Protein AF-K2JWM7-F1 (afdb_monomer)

Structure (mmCIF, N/CA/C/O backbone):
data_AF-K2JWM7-F1
#
_entry.id   AF-K2JWM7-F1
#
loop_
_atom_site.group_PDB
_atom_site.id
_atom_site.type_symbol
_atom_site.label_atom_id
_atom_site.label_alt_id
_atom_site.label_comp_id
_atom_site.label_asym_id
_atom_site.label_entity_id
_atom_site.label_seq_id
_atom_site.pdbx_PDB_ins_code
_atom_site.Cartn_x
_atom_site.Cartn_y
_atom_site.Cartn_z
_atom_site.occupancy
_atom_site.B_iso_or_equiv
_atom_site.auth_seq_id
_atom_site.auth_comp_id
_atom_site.auth_asym_id
_atom_site.auth_atom_id
_atom_site.pdbx_PDB_model_num
ATOM 1 N N . MET A 1 1 ? -22.506 70.838 -16.364 1.00 37.41 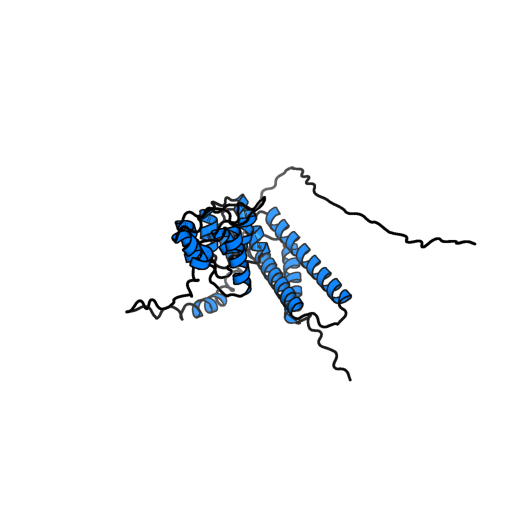1 MET A N 1
ATOM 2 C CA . MET A 1 1 ? -22.674 70.179 -17.684 1.00 37.41 1 MET A CA 1
ATOM 3 C C . MET A 1 1 ? -21.532 69.176 -17.828 1.00 37.41 1 MET A C 1
ATOM 5 O O . MET A 1 1 ? -20.395 69.607 -17.793 1.00 37.41 1 MET A O 1
ATOM 9 N N . LYS A 1 2 ? -21.798 67.900 -17.501 1.00 33.97 2 LYS A N 1
ATOM 10 C CA . LYS A 1 2 ? -22.000 66.730 -18.404 1.00 33.97 2 LYS A CA 1
ATOM 11 C C . LYS A 1 2 ? -20.654 66.197 -18.947 1.00 33.97 2 LYS A C 1
ATOM 13 O O . LYS A 1 2 ? -20.054 66.874 -19.761 1.00 33.97 2 LYS A O 1
ATOM 18 N N . SER A 1 3 ? -20.045 65.138 -18.394 1.00 31.39 3 SER A N 1
ATOM 19 C CA . SER A 1 3 ? -20.418 63.698 -18.362 1.00 31.39 3 SER A CA 1
ATOM 20 C C . SER A 1 3 ? -20.446 63.021 -19.741 1.00 31.39 3 SER A C 1
ATOM 22 O O . SER A 1 3 ? -21.321 63.342 -20.542 1.00 31.39 3 SER A O 1
ATOM 24 N N . SER A 1 4 ? -19.514 62.078 -19.964 1.00 35.47 4 SER A N 1
ATOM 25 C CA . SER A 1 4 ? -19.510 60.894 -20.869 1.00 35.47 4 SER A CA 1
ATOM 26 C C . SER A 1 4 ? -18.125 60.232 -20.679 1.00 35.47 4 SER A C 1
ATOM 28 O O . SER A 1 4 ? -17.137 60.920 -20.885 1.00 35.47 4 SER A O 1
ATOM 30 N N . ASN A 1 5 ? -17.866 59.044 -20.121 1.00 32.75 5 ASN A N 1
ATOM 31 C CA . ASN A 1 5 ? -18.490 57.719 -20.012 1.00 32.75 5 ASN A CA 1
ATOM 32 C C . ASN A 1 5 ? -18.331 56.817 -21.260 1.00 32.75 5 ASN A C 1
ATOM 34 O O . ASN A 1 5 ? -18.797 57.199 -22.330 1.00 32.75 5 ASN A O 1
ATOM 38 N N . LYS A 1 6 ? -17.812 55.588 -21.018 1.00 32.62 6 LYS A N 1
ATOM 39 C CA . LYS A 1 6 ? -17.758 54.355 -21.862 1.00 32.62 6 LYS A CA 1
ATOM 40 C C . LYS A 1 6 ? -16.543 54.219 -22.813 1.00 32.62 6 LYS A C 1
ATOM 42 O O . LYS A 1 6 ? -16.171 55.193 -23.438 1.00 32.62 6 LYS A O 1
ATOM 47 N N . PHE A 1 7 ? -15.879 53.069 -23.012 1.00 30.09 7 PHE A N 1
ATOM 48 C CA . PHE A 1 7 ? -16.113 51.657 -22.654 1.00 30.09 7 PHE A CA 1
ATOM 49 C C . PHE A 1 7 ? -14.773 50.888 -22.804 1.00 30.09 7 PHE A C 1
ATOM 51 O O . PHE A 1 7 ? -14.046 51.127 -23.765 1.00 30.09 7 PHE A O 1
ATOM 58 N N . LEU A 1 8 ? -14.462 49.969 -21.883 1.00 29.52 8 LEU A N 1
ATOM 59 C CA . LEU A 1 8 ? -13.343 49.019 -21.972 1.00 29.52 8 LEU A CA 1
ATOM 60 C C . LEU A 1 8 ? -13.862 47.733 -22.638 1.00 29.52 8 LEU A C 1
ATOM 62 O O . LEU A 1 8 ? -14.897 47.217 -22.215 1.00 29.52 8 LEU A O 1
ATOM 66 N N . LEU A 1 9 ? -13.175 47.221 -23.661 1.00 29.66 9 LEU A N 1
ATOM 67 C CA . LEU A 1 9 ? -13.518 45.962 -24.328 1.00 29.66 9 LEU A CA 1
ATOM 68 C C . LEU A 1 9 ? -12.568 44.865 -23.826 1.00 29.66 9 LEU A C 1
ATOM 70 O O . LEU A 1 9 ? -11.377 44.888 -24.120 1.00 29.66 9 LEU A O 1
ATOM 74 N N . ILE A 1 10 ? -13.105 43.934 -23.037 1.00 32.28 10 ILE A N 1
ATOM 75 C CA . ILE A 1 10 ? -12.455 42.680 -22.641 1.00 32.28 10 ILE A CA 1
ATOM 76 C C . ILE A 1 10 ? -13.088 41.581 -23.492 1.00 32.28 10 ILE A C 1
ATOM 78 O O . ILE A 1 10 ? -14.285 41.320 -23.379 1.00 32.28 10 ILE A O 1
ATOM 82 N N . THR A 1 11 ? -12.299 40.940 -24.349 1.00 36.56 11 THR A N 1
ATOM 83 C CA . THR A 1 11 ? -12.679 39.701 -25.036 1.00 36.56 11 THR A CA 1
ATOM 84 C C . THR A 1 11 ? -12.190 38.513 -24.218 1.00 36.56 11 THR A C 1
ATOM 86 O O . THR A 1 11 ? -10.986 38.305 -24.084 1.00 36.56 11 THR A O 1
ATOM 89 N N . GLY A 1 12 ? -13.134 37.754 -23.662 1.00 29.09 12 GLY A N 1
ATOM 90 C CA . GLY A 1 12 ? -12.888 36.444 -23.071 1.00 29.09 12 GLY A CA 1
ATOM 91 C C . GLY A 1 12 ? -12.847 35.346 -24.134 1.00 29.09 12 GLY A C 1
ATOM 92 O O . GLY A 1 12 ? -13.544 35.428 -25.145 1.00 29.09 12 GLY A O 1
ATOM 93 N N . LEU A 1 13 ? -12.064 34.300 -23.869 1.00 28.91 13 LEU A N 1
ATOM 94 C CA . LEU A 1 13 ? -12.166 33.020 -24.560 1.00 28.91 13 LEU A CA 1
ATOM 95 C C . LEU A 1 13 ? -12.363 31.921 -23.508 1.00 28.91 13 LEU A C 1
ATOM 97 O O . LEU A 1 13 ? -11.506 31.687 -22.661 1.00 28.91 13 LEU A O 1
ATOM 101 N N . LEU A 1 14 ? -13.542 31.305 -23.560 1.00 30.95 14 LEU A N 1
ATOM 102 C CA . LEU A 1 14 ? -13.982 30.135 -22.807 1.00 30.95 14 LEU A CA 1
ATOM 103 C C . LEU A 1 14 ? -13.787 28.902 -23.694 1.00 30.95 14 LEU A C 1
ATOM 105 O O . LEU A 1 14 ? -14.406 28.823 -24.751 1.00 30.95 14 LEU A O 1
ATOM 109 N N . ILE A 1 15 ? -12.992 27.934 -23.245 1.00 33.78 15 ILE A N 1
ATOM 110 C CA . ILE A 1 15 ? -13.032 26.526 -23.674 1.00 33.78 15 ILE A CA 1
ATOM 111 C C . ILE A 1 15 ? -12.694 25.750 -22.391 1.00 33.78 15 ILE A C 1
ATOM 113 O O . ILE A 1 15 ? -11.661 26.007 -21.790 1.00 33.78 15 ILE A O 1
ATOM 117 N N . GLY A 1 16 ? -13.535 24.907 -21.797 1.00 27.12 16 GLY A N 1
ATOM 118 C CA . GLY A 1 16 ? -14.535 24.015 -22.371 1.00 27.12 16 GLY A CA 1
ATOM 119 C C . GLY A 1 16 ? -14.112 22.603 -21.964 1.00 27.12 16 GLY A C 1
ATOM 120 O O . GLY A 1 16 ? -13.203 22.044 -22.565 1.00 27.12 16 GLY A O 1
ATOM 121 N N . GLY A 1 17 ? -14.696 22.090 -20.876 1.00 26.69 17 GLY A N 1
ATOM 122 C CA . GLY A 1 17 ? -14.334 20.805 -20.282 1.00 26.69 17 GLY A CA 1
ATOM 123 C C . GLY A 1 17 ? -14.702 19.608 -21.156 1.00 26.69 17 GLY A C 1
ATOM 124 O O . GLY A 1 17 ? -15.645 19.666 -21.942 1.00 26.69 17 GLY A O 1
ATOM 125 N N . PHE A 1 18 ? -13.985 18.504 -20.962 1.00 28.62 18 PHE A N 1
ATOM 126 C CA . PHE A 1 18 ? -14.351 17.205 -21.511 1.00 28.62 18 PHE A CA 1
ATOM 127 C C . PHE A 1 18 ? -14.267 16.129 -20.430 1.00 28.62 18 PHE A C 1
ATOM 129 O O . PHE A 1 18 ? -13.198 15.749 -19.963 1.00 28.62 18 PHE A O 1
ATOM 136 N N . SER A 1 19 ? -15.449 15.665 -20.033 1.00 28.50 19 SER A N 1
ATOM 137 C CA . SER A 1 19 ? -15.686 14.386 -19.377 1.00 28.50 19 SER A CA 1
ATOM 138 C C . SER A 1 19 ? -15.625 13.277 -20.421 1.00 28.50 19 SER A C 1
ATOM 140 O O . SER A 1 19 ? -16.266 13.422 -21.456 1.00 28.50 19 SER A O 1
ATOM 142 N N . PHE A 1 20 ? -14.988 12.143 -20.127 1.00 27.95 20 PHE A N 1
ATOM 143 C CA . PHE A 1 20 ? -15.366 10.875 -20.753 1.00 27.95 20 PHE A CA 1
ATOM 144 C C . PHE A 1 20 ? -15.193 9.704 -19.786 1.00 27.95 20 PHE A C 1
ATOM 146 O O . PHE A 1 20 ? -14.094 9.254 -19.486 1.00 27.95 20 PHE A O 1
ATOM 153 N N . LEU A 1 21 ? -16.342 9.210 -19.332 1.00 27.06 21 LEU A N 1
ATOM 154 C CA . LEU A 1 21 ? -16.571 7.840 -18.904 1.00 27.06 21 LEU A CA 1
ATOM 155 C C . LEU A 1 21 ? -17.477 7.234 -19.987 1.00 27.06 21 LEU A C 1
ATOM 157 O O . LEU A 1 21 ? -18.536 7.815 -20.238 1.00 27.06 21 LEU A O 1
ATOM 161 N N . LYS A 1 22 ? -17.090 6.121 -20.627 1.00 25.73 22 LYS A N 1
ATOM 162 C CA . LYS A 1 22 ? -18.007 5.056 -21.087 1.00 25.73 22 LYS A CA 1
ATOM 163 C C . LYS A 1 22 ? -17.268 3.874 -21.729 1.00 25.73 22 LYS A C 1
ATOM 165 O O . LYS A 1 22 ? -16.591 4.001 -22.740 1.00 25.73 22 LYS A O 1
ATOM 170 N N . ILE A 1 23 ? -17.506 2.735 -21.092 1.00 30.20 23 ILE A N 1
ATOM 171 C CA . ILE A 1 23 ? -17.288 1.333 -21.459 1.00 30.20 23 ILE A CA 1
ATOM 172 C C . ILE A 1 23 ? -17.962 0.979 -22.796 1.00 30.20 23 ILE A C 1
ATOM 174 O O . ILE A 1 23 ? -19.092 1.414 -23.009 1.00 30.20 23 ILE A O 1
ATOM 178 N N . PHE A 1 24 ? -17.343 0.113 -23.614 1.00 25.70 24 PHE A N 1
ATOM 179 C CA . PHE A 1 24 ? -18.039 -0.851 -24.488 1.00 25.70 24 PHE A CA 1
ATOM 180 C C . PHE A 1 24 ? -17.120 -2.031 -24.879 1.00 25.70 24 PHE A C 1
ATOM 182 O O . PHE A 1 24 ? -16.061 -1.829 -25.463 1.00 25.70 24 PHE A O 1
ATOM 189 N N . PHE A 1 25 ? -17.563 -3.258 -24.573 1.00 28.44 25 PHE A N 1
ATOM 190 C CA . PHE A 1 25 ? -17.069 -4.538 -25.114 1.00 28.44 25 PHE A CA 1
ATOM 191 C C . PHE A 1 25 ? -17.729 -4.846 -26.473 1.00 28.44 25 PHE A C 1
ATOM 193 O O . PHE A 1 25 ? -18.846 -4.379 -26.723 1.00 28.44 25 PHE A O 1
ATOM 200 N N . PRO A 1 26 ? -17.119 -5.715 -27.304 1.00 27.02 26 PRO A N 1
ATOM 201 C CA . PRO A 1 26 ? -17.812 -6.977 -27.606 1.00 27.02 26 PRO A CA 1
ATOM 202 C C . PRO A 1 26 ? -16.918 -8.238 -27.691 1.00 27.02 26 PRO A C 1
ATOM 204 O O . PRO A 1 26 ? -15.741 -8.186 -28.028 1.00 27.02 26 PRO A O 1
ATOM 207 N N . LEU A 1 27 ? -17.560 -9.381 -27.406 1.00 24.53 27 LEU A N 1
ATOM 208 C CA . LEU A 1 27 ? -17.114 -10.786 -27.468 1.00 24.53 27 LEU A CA 1
ATOM 209 C C . LEU A 1 27 ? -17.079 -11.383 -28.897 1.00 24.53 27 LEU A C 1
ATOM 211 O O . LEU A 1 27 ? -18.038 -11.161 -29.637 1.00 24.53 27 LEU A O 1
ATOM 215 N N . ARG A 1 28 ? -16.092 -12.258 -29.203 1.00 23.53 28 ARG A N 1
ATOM 216 C CA . ARG A 1 28 ? -16.192 -13.653 -29.761 1.00 23.53 28 ARG A CA 1
ATOM 217 C C . ARG A 1 28 ? -14.851 -14.131 -30.382 1.00 23.53 28 ARG A C 1
ATOM 219 O O . ARG A 1 28 ? -14.292 -13.394 -31.179 1.00 23.53 28 ARG A O 1
ATOM 226 N N . VAL A 1 29 ? -14.220 -15.214 -29.887 1.00 24.17 29 VAL A N 1
ATOM 227 C CA . VAL A 1 29 ? -14.294 -16.668 -30.261 1.00 24.17 29 VAL A CA 1
ATOM 228 C C . VAL A 1 29 ? -13.610 -17.014 -31.604 1.00 24.17 29 VAL A C 1
ATOM 230 O O . VAL A 1 29 ? -14.168 -16.675 -32.640 1.00 24.17 29 VAL A O 1
ATOM 233 N N . ASP A 1 30 ? -12.430 -17.668 -31.605 1.00 24.64 30 ASP A N 1
ATOM 234 C CA . ASP A 1 30 ? -12.270 -19.132 -31.827 1.00 24.64 30 ASP A CA 1
ATOM 235 C C . ASP A 1 30 ? -10.798 -19.635 -31.843 1.00 24.64 30 ASP A C 1
ATOM 237 O O . ASP A 1 30 ? -9.877 -18.933 -32.253 1.00 24.64 30 ASP A O 1
ATOM 241 N N . ASP A 1 31 ? -10.658 -20.880 -31.373 1.00 25.58 31 ASP A N 1
ATOM 242 C CA . ASP A 1 31 ? -9.621 -21.929 -31.441 1.00 25.58 31 ASP A CA 1
ATOM 243 C C . ASP A 1 31 ? -8.250 -21.726 -32.131 1.00 25.58 31 ASP A C 1
ATOM 245 O O . ASP A 1 31 ? -8.158 -21.523 -33.338 1.00 25.58 31 ASP A O 1
ATOM 249 N N . SER A 1 32 ? -7.175 -22.103 -31.413 1.00 25.77 32 SER A N 1
ATOM 250 C CA . SER A 1 32 ? -6.286 -23.188 -31.882 1.00 25.77 32 SER A CA 1
ATOM 251 C C . SER A 1 32 ? -5.328 -23.708 -30.799 1.00 25.77 32 SER A C 1
ATOM 253 O O . SER A 1 32 ? -4.493 -22.988 -30.255 1.00 25.77 32 SER A O 1
ATOM 255 N N . VAL A 1 33 ? -5.442 -25.012 -30.556 1.00 24.81 33 VAL A N 1
ATOM 256 C CA . VAL A 1 33 ? -4.489 -25.911 -29.893 1.00 24.81 33 VAL A CA 1
ATOM 257 C C . VAL A 1 33 ? -3.197 -26.005 -30.728 1.00 24.81 33 VAL A C 1
ATOM 259 O O . VAL A 1 33 ? -3.286 -26.007 -31.951 1.00 24.81 33 VAL A O 1
ATOM 262 N N . TRP A 1 34 ? -2.019 -26.109 -30.092 1.00 25.88 34 TRP A N 1
ATOM 263 C CA . TRP A 1 34 ? -0.984 -27.154 -30.290 1.00 25.88 34 TRP A CA 1
ATOM 264 C C . TRP A 1 34 ? 0.425 -26.728 -29.824 1.00 25.88 34 TRP A C 1
ATOM 266 O O . TRP A 1 34 ? 0.905 -25.636 -30.095 1.00 25.88 34 TRP A O 1
ATOM 276 N N . ALA A 1 35 ? 1.104 -27.731 -29.251 1.00 25.55 35 ALA A N 1
ATOM 277 C CA . ALA A 1 35 ? 2.551 -27.962 -29.215 1.00 25.55 35 ALA A CA 1
ATOM 278 C C . ALA A 1 35 ? 3.394 -27.344 -28.082 1.00 25.55 35 ALA A C 1
ATOM 280 O O . ALA A 1 35 ? 4.159 -26.398 -28.245 1.00 25.55 35 ALA A O 1
ATOM 281 N N . VAL A 1 36 ? 3.398 -28.087 -26.972 1.00 30.12 36 VAL A N 1
ATOM 282 C CA . VAL A 1 36 ? 4.572 -28.310 -26.117 1.00 30.12 36 VAL A CA 1
ATOM 283 C C . VAL A 1 36 ? 5.774 -28.733 -26.973 1.00 30.12 36 VAL A C 1
ATOM 285 O O . VAL A 1 36 ? 5.717 -29.754 -27.662 1.00 30.12 36 VAL A O 1
ATOM 288 N N . LYS A 1 37 ? 6.890 -28.003 -26.866 1.00 27.34 37 LYS A N 1
ATOM 289 C CA . LYS A 1 37 ? 8.243 -28.531 -27.097 1.00 27.34 37 LYS A CA 1
ATOM 290 C C . LYS A 1 37 ? 9.265 -27.783 -26.236 1.00 27.34 37 LYS A C 1
ATOM 292 O O . LYS A 1 37 ? 9.595 -26.632 -26.484 1.00 27.34 37 LYS A O 1
ATOM 297 N N . THR A 1 38 ? 9.738 -28.504 -25.224 1.00 30.14 38 THR A N 1
ATOM 298 C CA . THR A 1 38 ? 11.058 -28.438 -24.576 1.00 30.14 38 THR A CA 1
ATOM 299 C C . THR A 1 38 ? 12.095 -27.508 -25.214 1.00 30.14 38 THR A C 1
ATOM 301 O O . THR A 1 38 ? 12.554 -27.778 -26.324 1.00 30.14 38 THR A O 1
ATOM 304 N N . VAL A 1 39 ? 12.600 -26.552 -24.426 1.00 27.77 39 VAL A N 1
ATOM 305 C CA . VAL A 1 39 ? 14.010 -26.140 -24.478 1.00 27.77 39 VAL A CA 1
ATOM 306 C C . VAL A 1 39 ? 14.555 -26.140 -23.057 1.00 27.77 39 VAL A C 1
ATOM 308 O O . VAL A 1 39 ? 14.373 -25.212 -22.276 1.00 27.77 39 VAL A O 1
ATOM 311 N N . ASP A 1 40 ? 15.204 -27.253 -22.755 1.00 33.44 40 ASP A N 1
ATOM 312 C CA . ASP A 1 40 ? 16.053 -27.458 -21.597 1.00 33.44 40 ASP A CA 1
ATOM 313 C C . ASP A 1 40 ? 17.480 -26.972 -21.923 1.00 33.44 40 ASP A C 1
ATOM 315 O O . ASP A 1 40 ? 17.895 -26.999 -23.085 1.00 33.44 40 ASP A O 1
ATOM 319 N N . LYS A 1 41 ? 18.245 -26.613 -20.883 1.00 31.75 41 LYS A N 1
ATOM 320 C CA . LYS A 1 41 ? 19.678 -26.222 -20.886 1.00 31.75 41 LYS A CA 1
ATOM 321 C C . LYS A 1 41 ? 20.043 -24.781 -21.283 1.00 31.75 41 LYS A C 1
ATOM 323 O O . LYS A 1 41 ? 20.795 -24.555 -22.229 1.00 31.75 41 LYS A O 1
ATOM 328 N N . LYS A 1 42 ? 19.665 -23.806 -20.446 1.00 30.00 42 LYS A N 1
ATOM 329 C CA . LYS A 1 42 ? 20.517 -22.613 -20.201 1.00 30.00 42 LYS A CA 1
ATOM 330 C C . LYS A 1 42 ? 20.363 -21.936 -18.826 1.00 30.00 42 LYS A C 1
ATOM 332 O O . LYS A 1 42 ? 20.925 -20.870 -18.617 1.00 30.00 42 LYS A O 1
ATOM 337 N N . VAL A 1 43 ? 19.680 -22.571 -17.867 1.00 35.19 43 VAL A N 1
ATOM 338 C CA . VAL A 1 43 ? 19.412 -21.999 -16.525 1.00 35.19 43 VAL A CA 1
ATOM 339 C C . VAL A 1 43 ? 20.398 -22.489 -15.444 1.00 35.19 43 VAL A C 1
ATOM 341 O O . VAL A 1 43 ? 20.414 -21.988 -14.327 1.00 35.19 43 VAL A O 1
ATOM 344 N N . GLN A 1 44 ? 21.313 -23.408 -15.762 1.00 33.16 44 GLN A N 1
ATOM 345 C CA . GLN A 1 44 ? 22.208 -24.010 -14.758 1.00 33.16 44 GLN A CA 1
ATOM 346 C C . GLN A 1 44 ? 23.552 -23.294 -14.517 1.00 33.16 44 GLN A C 1
ATOM 348 O O . GLN A 1 44 ? 24.398 -23.844 -13.823 1.00 33.16 44 GLN A O 1
ATOM 353 N N . GLN A 1 45 ? 23.767 -22.073 -15.023 1.00 32.78 45 GLN A N 1
ATOM 354 C CA . GLN A 1 45 ? 25.020 -21.328 -14.774 1.00 32.78 45 GLN A CA 1
ATOM 355 C C . GLN A 1 45 ? 24.861 -19.955 -14.100 1.00 32.78 45 GLN A C 1
ATOM 357 O O . GLN A 1 45 ? 25.865 -19.308 -13.830 1.00 32.78 45 GLN A O 1
ATOM 362 N N . LEU A 1 46 ? 23.641 -19.540 -13.739 1.00 36.25 46 LEU A N 1
ATOM 363 C CA . LEU A 1 46 ? 23.400 -18.296 -12.982 1.00 36.25 46 LEU A CA 1
ATOM 364 C C . LEU A 1 46 ? 23.112 -18.532 -11.482 1.00 36.25 46 LEU A C 1
ATOM 366 O O . LEU A 1 46 ? 22.890 -17.591 -10.739 1.00 36.25 46 LEU A O 1
ATOM 370 N N . SER A 1 47 ? 23.148 -19.781 -11.002 1.00 47.75 47 SER A N 1
ATOM 371 C CA . SER A 1 47 ? 22.656 -20.149 -9.659 1.00 47.75 47 SER A CA 1
ATOM 372 C C . SER A 1 47 ? 23.704 -20.146 -8.528 1.00 47.75 47 SER A C 1
ATOM 374 O O . SER A 1 47 ? 23.323 -20.379 -7.378 1.00 47.75 47 SER A O 1
ATOM 376 N N . GLU A 1 48 ? 24.998 -19.944 -8.785 1.00 41.34 48 GLU A N 1
ATOM 377 C CA . GLU A 1 48 ? 26.024 -20.096 -7.730 1.00 41.34 48 GLU A CA 1
ATOM 378 C C . GLU A 1 48 ? 26.613 -18.780 -7.216 1.00 41.34 48 GLU A C 1
ATOM 380 O O . GLU A 1 48 ? 27.077 -18.729 -6.074 1.00 41.34 48 GLU A O 1
ATOM 385 N N . THR A 1 49 ? 26.535 -17.703 -7.997 1.00 39.97 49 THR A N 1
ATOM 386 C CA . THR A 1 49 ? 27.049 -16.392 -7.580 1.00 39.97 49 THR A CA 1
ATOM 387 C C . THR A 1 49 ? 26.065 -15.675 -6.645 1.00 39.97 49 THR A C 1
ATOM 389 O O . THR A 1 49 ? 26.491 -15.098 -5.647 1.00 39.97 49 THR A O 1
ATOM 392 N N . ASP A 1 50 ? 24.755 -15.850 -6.848 1.00 40.56 50 ASP A N 1
ATOM 393 C CA . ASP A 1 50 ? 23.719 -15.178 -6.043 1.00 40.56 50 ASP A CA 1
ATOM 394 C C . ASP A 1 50 ? 23.421 -15.880 -4.704 1.00 40.56 50 ASP A C 1
ATOM 396 O O . ASP A 1 50 ? 22.975 -15.256 -3.743 1.00 40.56 50 ASP A O 1
ATOM 400 N N . LYS A 1 51 ? 23.766 -17.169 -4.565 1.00 42.50 51 LYS A N 1
ATOM 401 C CA . LYS A 1 51 ? 23.614 -17.905 -3.292 1.00 42.50 51 LYS A CA 1
ATOM 402 C C . LYS A 1 51 ? 24.672 -17.545 -2.244 1.00 42.50 51 LYS A C 1
ATOM 404 O O . LYS A 1 51 ? 24.446 -17.770 -1.056 1.00 42.50 51 LYS A O 1
ATOM 409 N N . LYS A 1 52 ? 25.810 -16.967 -2.648 1.00 39.31 52 LYS A N 1
ATOM 410 C CA . LYS A 1 52 ? 26.881 -16.576 -1.715 1.00 39.31 52 LYS A CA 1
ATOM 411 C C . LYS A 1 52 ? 26.666 -15.208 -1.066 1.00 39.31 52 LYS A C 1
ATOM 413 O O . LYS A 1 52 ? 27.186 -15.003 0.028 1.00 39.31 52 LYS A O 1
ATOM 418 N N . LEU A 1 53 ? 25.866 -14.322 -1.666 1.00 35.47 53 LEU A N 1
ATOM 419 C CA . LEU A 1 53 ? 25.514 -13.038 -1.045 1.00 35.47 53 LEU A CA 1
ATOM 420 C C . LEU A 1 53 ? 24.415 -13.188 0.023 1.00 35.47 53 LEU A C 1
ATOM 422 O O . LEU A 1 53 ? 24.463 -12.518 1.049 1.00 35.47 53 LEU A O 1
ATOM 426 N N . VAL A 1 54 ? 23.484 -14.132 -0.162 1.00 38.25 54 VAL A N 1
ATOM 427 C CA . VAL A 1 54 ? 22.367 -14.361 0.775 1.00 38.25 54 VAL A CA 1
ATOM 428 C C . VAL A 1 54 ? 22.804 -15.118 2.042 1.00 38.25 54 VAL A C 1
ATOM 430 O O . VAL A 1 54 ? 22.269 -14.874 3.117 1.00 38.25 54 VAL A O 1
ATOM 433 N N . GLN A 1 55 ? 23.837 -15.970 1.981 1.00 35.94 55 GLN A N 1
ATOM 434 C CA . GLN A 1 55 ? 24.309 -16.727 3.156 1.00 35.94 55 GLN A CA 1
ATOM 435 C C . GLN A 1 55 ? 25.227 -15.952 4.118 1.00 35.94 55 GLN A C 1
ATOM 437 O O . GLN A 1 55 ? 25.398 -16.387 5.256 1.00 35.94 55 GLN A O 1
ATOM 442 N N . GLN A 1 56 ? 25.807 -14.813 3.722 1.00 34.03 56 GLN A N 1
ATOM 443 C CA . GLN A 1 56 ? 26.664 -14.026 4.625 1.00 34.03 56 GLN A CA 1
ATOM 444 C C . GLN A 1 56 ? 25.891 -13.040 5.514 1.00 34.03 56 GLN A C 1
ATOM 446 O O . GLN A 1 56 ? 26.410 -12.647 6.556 1.00 34.03 56 GLN A O 1
ATOM 451 N N . GLN A 1 57 ? 24.635 -12.714 5.188 1.00 33.97 57 GLN A N 1
ATOM 452 C CA . GLN A 1 57 ? 23.769 -11.912 6.064 1.00 33.97 57 GLN A CA 1
ATOM 453 C C . GLN A 1 57 ? 23.002 -12.752 7.103 1.00 33.97 57 GLN A C 1
ATOM 455 O O . GLN A 1 57 ? 22.560 -12.217 8.114 1.00 33.97 57 GLN A O 1
ATOM 460 N N . SER A 1 58 ? 22.917 -14.077 6.936 1.00 33.09 58 SER A N 1
ATOM 461 C CA . SER A 1 58 ? 22.197 -14.962 7.870 1.00 33.09 58 SER A CA 1
ATOM 462 C C . SER A 1 58 ? 23.032 -15.465 9.060 1.00 33.09 58 SER A C 1
ATOM 464 O O . SER A 1 58 ? 22.483 -16.102 9.953 1.00 33.09 58 SER A O 1
ATOM 466 N N . ILE A 1 59 ? 24.346 -15.206 9.104 1.00 31.67 59 ILE A N 1
ATOM 467 C CA . ILE A 1 59 ? 25.254 -15.787 10.121 1.00 31.67 59 ILE A CA 1
ATOM 468 C C . ILE A 1 59 ? 25.515 -14.837 11.311 1.00 31.67 59 ILE A C 1
ATOM 470 O O . ILE A 1 59 ? 26.017 -15.270 12.346 1.00 31.67 59 ILE A O 1
ATOM 474 N N . VAL A 1 60 ? 25.106 -13.565 11.240 1.00 32.06 60 VAL A N 1
ATOM 475 C CA . VAL A 1 60 ? 25.335 -12.595 12.335 1.00 32.06 60 VAL A CA 1
ATOM 476 C C . VAL A 1 60 ? 24.195 -12.566 13.372 1.00 32.06 60 VAL A C 1
ATOM 478 O O . VAL A 1 60 ? 24.382 -12.044 14.465 1.00 32.06 60 VAL A O 1
ATOM 481 N N . VAL A 1 61 ? 23.044 -13.200 13.112 1.00 33.12 61 VAL A N 1
ATOM 482 C CA . VAL A 1 61 ? 21.858 -13.094 13.997 1.00 33.12 61 VAL A CA 1
ATOM 483 C C . VAL A 1 61 ? 21.682 -14.283 14.958 1.00 33.12 61 VAL A C 1
ATOM 485 O O . VAL A 1 61 ? 20.873 -14.230 15.878 1.00 33.12 61 VAL A O 1
ATOM 488 N N . THR A 1 62 ? 22.477 -15.350 14.857 1.00 30.36 62 THR A N 1
ATOM 489 C CA . THR A 1 62 ? 22.288 -16.545 15.706 1.00 30.36 62 THR A CA 1
ATOM 490 C C . THR A 1 62 ? 23.361 -16.690 16.782 1.00 30.36 62 THR A C 1
ATOM 492 O O . THR A 1 62 ? 24.033 -17.718 16.851 1.00 30.36 62 THR A O 1
ATOM 495 N N . LYS A 1 63 ? 23.556 -15.679 17.644 1.00 32.38 63 LYS A N 1
ATOM 496 C CA . LYS A 1 63 ? 24.304 -15.907 18.896 1.00 32.38 63 LYS A CA 1
ATOM 497 C C . LYS A 1 63 ? 24.087 -14.895 20.026 1.00 32.38 63 LYS A C 1
ATOM 499 O O . LYS A 1 63 ? 25.061 -14.404 20.585 1.00 32.38 63 LYS A O 1
ATOM 504 N N . THR A 1 64 ? 22.849 -14.637 20.452 1.00 31.12 64 THR A N 1
ATOM 505 C CA . THR A 1 64 ? 22.609 -14.177 21.840 1.00 31.12 64 THR A CA 1
ATOM 506 C C . THR A 1 64 ? 21.195 -14.521 22.321 1.00 31.12 64 THR A C 1
ATOM 508 O O . THR A 1 64 ? 20.353 -13.649 22.461 1.00 31.12 64 THR A O 1
ATOM 511 N N . ILE A 1 65 ? 20.918 -15.801 22.586 1.00 36.28 65 ILE A N 1
ATOM 512 C CA . ILE A 1 65 ? 19.831 -16.187 23.499 1.00 36.28 65 ILE A CA 1
ATOM 513 C C . ILE A 1 65 ? 20.354 -17.320 24.377 1.00 36.28 65 ILE A C 1
ATOM 515 O O . ILE A 1 65 ? 20.303 -18.485 23.997 1.00 36.28 65 ILE A O 1
ATOM 519 N N . THR A 1 66 ? 20.881 -16.954 25.542 1.00 31.31 66 THR A N 1
ATOM 520 C CA . THR A 1 66 ? 20.898 -17.816 26.728 1.00 31.31 66 THR A CA 1
ATOM 521 C C . THR A 1 66 ? 21.007 -16.926 27.960 1.00 31.31 66 THR A C 1
ATOM 523 O O . THR A 1 66 ? 21.956 -16.159 28.078 1.00 31.31 66 THR A O 1
ATOM 526 N N . ASP A 1 67 ? 20.018 -17.095 28.836 1.00 28.17 67 ASP A N 1
ATOM 527 C CA . ASP A 1 67 ? 19.947 -16.707 30.244 1.00 28.17 67 ASP A CA 1
ATOM 528 C C . ASP A 1 67 ? 19.849 -15.225 30.639 1.00 28.17 67 ASP A C 1
ATOM 530 O O . ASP A 1 67 ? 20.826 -14.486 30.683 1.00 28.17 67 ASP A O 1
ATOM 534 N N . GLY A 1 68 ? 18.657 -14.886 31.147 1.00 29.12 68 GLY A N 1
ATOM 535 C CA . GLY A 1 68 ? 18.535 -14.153 32.407 1.00 29.12 68 GLY A CA 1
ATOM 536 C C . GLY A 1 68 ? 18.106 -12.691 32.310 1.00 29.12 68 GLY A C 1
ATOM 537 O O . GLY A 1 68 ? 18.848 -11.850 31.829 1.00 29.12 68 GLY A O 1
ATOM 538 N N . SER A 1 69 ? 16.961 -12.403 32.941 1.00 27.16 69 SER A N 1
ATOM 539 C CA . SER A 1 69 ? 16.404 -11.076 33.246 1.00 27.16 69 SER A CA 1
ATOM 540 C C . SER A 1 69 ? 15.629 -10.404 32.111 1.00 27.16 69 SER A C 1
ATOM 542 O O . SER A 1 69 ? 16.183 -9.778 31.214 1.00 27.16 69 SER A O 1
ATOM 544 N N . VAL A 1 70 ? 14.300 -10.505 32.201 1.00 37.47 70 VAL A N 1
ATOM 545 C CA . VAL A 1 70 ? 13.363 -9.638 31.483 1.00 37.47 70 VAL A CA 1
ATOM 546 C C . VAL A 1 70 ? 13.515 -8.236 32.071 1.00 37.47 70 VAL A C 1
ATOM 548 O O . VAL A 1 70 ? 12.877 -7.899 33.067 1.00 37.47 70 VAL A O 1
ATOM 551 N N . ASP A 1 71 ? 14.404 -7.439 31.485 1.00 29.11 71 ASP A N 1
ATOM 552 C CA . ASP A 1 71 ? 14.460 -6.005 31.739 1.00 29.11 71 ASP A CA 1
ATOM 553 C C . ASP A 1 71 ? 13.288 -5.350 30.999 1.00 29.11 71 ASP A C 1
ATOM 555 O O . ASP A 1 71 ? 13.326 -5.092 29.795 1.00 29.11 71 ASP A O 1
ATOM 559 N N . ALA A 1 72 ? 12.206 -5.121 31.738 1.00 35.81 72 ALA A N 1
ATOM 560 C CA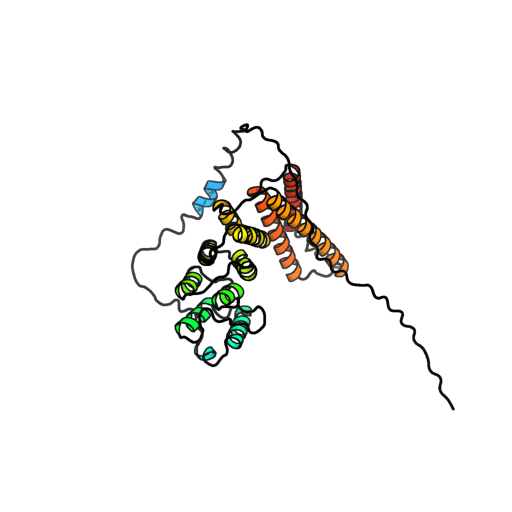 . ALA A 1 72 ? 11.017 -4.384 31.324 1.00 35.81 72 ALA A CA 1
ATOM 561 C C . ALA A 1 72 ? 11.296 -2.867 31.225 1.00 35.81 72 ALA A C 1
ATOM 563 O O . ALA A 1 72 ? 10.573 -2.053 31.794 1.00 35.81 72 ALA A O 1
ATOM 564 N N . SER A 1 73 ? 12.363 -2.493 30.515 1.00 29.48 73 SER A N 1
ATOM 565 C CA . SER A 1 73 ? 12.884 -1.121 30.450 1.00 29.48 73 SER A CA 1
ATOM 566 C C . SER A 1 73 ? 13.015 -0.595 29.016 1.00 29.48 73 SER A C 1
ATOM 568 O O . SER A 1 73 ? 13.852 0.258 28.747 1.00 29.48 73 SER A O 1
ATOM 570 N N . ASN A 1 74 ? 12.158 -1.058 28.100 1.00 34.06 74 ASN A N 1
ATOM 571 C CA . ASN A 1 74 ? 11.840 -0.340 26.861 1.00 34.06 74 ASN A CA 1
ATOM 572 C C . ASN A 1 74 ? 10.415 0.215 26.966 1.00 34.06 74 ASN A C 1
ATOM 574 O O . ASN A 1 74 ? 9.509 -0.149 26.224 1.00 34.06 74 ASN A O 1
ATOM 578 N N . SER A 1 75 ? 10.199 1.089 27.945 1.00 37.00 75 SER A N 1
ATOM 579 C CA . SER A 1 75 ? 9.021 1.946 27.978 1.00 37.00 75 SER A CA 1
ATOM 580 C C . SER A 1 75 ? 9.147 2.970 26.850 1.00 37.00 75 SER A C 1
ATOM 582 O O . SER A 1 75 ? 9.662 4.071 27.055 1.00 37.00 75 SER A O 1
ATOM 584 N N . GLN A 1 76 ? 8.667 2.592 25.657 1.00 47.50 76 GLN A N 1
ATOM 585 C CA . GLN A 1 76 ? 8.068 3.547 24.729 1.00 47.50 76 GLN A CA 1
ATOM 586 C C . GLN A 1 76 ? 7.173 4.463 25.562 1.00 47.50 76 GLN A C 1
ATOM 588 O O . GLN A 1 76 ? 6.457 4.004 26.456 1.00 47.50 76 GLN A O 1
ATOM 593 N N . GLN A 1 77 ? 7.293 5.765 25.341 1.00 45.88 77 GLN A N 1
ATOM 594 C CA . GLN A 1 77 ? 6.549 6.784 26.060 1.00 45.88 77 GLN A CA 1
ATOM 595 C C . GLN A 1 77 ? 5.053 6.507 25.858 1.00 45.88 77 GLN A C 1
ATOM 597 O O . GLN A 1 77 ? 4.475 6.904 24.851 1.00 45.88 77 GLN A O 1
ATOM 602 N N . VAL A 1 78 ? 4.426 5.775 26.784 1.00 54.00 78 VAL A N 1
ATOM 603 C CA . VAL A 1 78 ? 2.981 5.554 26.761 1.00 54.00 78 VAL A CA 1
ATOM 604 C C . VAL A 1 78 ? 2.383 6.944 26.882 1.00 54.00 78 VAL A C 1
ATOM 606 O O . VAL A 1 78 ? 2.521 7.597 27.922 1.00 54.00 78 VAL A O 1
ATOM 609 N N . ALA A 1 79 ? 1.831 7.448 25.777 1.00 64.88 79 ALA A N 1
ATOM 610 C CA . ALA A 1 79 ? 1.240 8.771 25.742 1.00 64.88 79 ALA A CA 1
ATOM 611 C C . ALA A 1 79 ? 0.257 8.876 26.910 1.00 64.88 79 ALA A C 1
ATOM 613 O O . ALA A 1 79 ? -0.476 7.929 27.187 1.00 64.88 79 ALA A O 1
ATOM 614 N N . ASN A 1 80 ? 0.252 10.005 27.619 1.00 80.94 80 ASN A N 1
ATOM 615 C CA . ASN A 1 80 ? -0.702 10.230 28.700 1.00 80.94 80 ASN A CA 1
ATOM 616 C C . ASN A 1 80 ? -2.133 10.104 28.143 1.00 80.94 80 ASN A C 1
ATOM 618 O O . ASN A 1 80 ? -2.631 11.050 27.534 1.00 80.94 80 ASN A O 1
ATOM 622 N N . LEU A 1 81 ? -2.771 8.943 28.329 1.00 86.88 81 LEU A N 1
ATOM 623 C CA . LEU A 1 81 ? -4.040 8.600 27.678 1.00 86.88 81 LEU A CA 1
ATOM 624 C C . LEU A 1 81 ? -5.195 9.492 28.150 1.00 86.88 81 LEU A C 1
ATOM 626 O O . LEU A 1 81 ? -6.142 9.716 27.398 1.00 86.88 81 LEU A O 1
ATOM 630 N N . ASN A 1 82 ? -5.067 10.097 29.335 1.00 87.62 82 ASN A N 1
ATOM 631 C CA . ASN A 1 82 ? -6.071 10.985 29.925 1.00 87.62 82 ASN A CA 1
ATOM 632 C C . ASN A 1 82 ? -6.372 12.201 29.030 1.00 87.62 82 ASN A C 1
ATOM 634 O O . ASN A 1 82 ? -7.430 12.818 29.139 1.00 87.62 82 ASN A O 1
ATOM 638 N N . ILE A 1 83 ? -5.460 12.562 28.117 1.00 89.31 83 ILE A N 1
ATOM 639 C CA . ILE A 1 83 ? -5.682 13.653 27.155 1.00 89.31 83 ILE A CA 1
ATOM 640 C C . ILE A 1 83 ? -6.736 13.315 26.087 1.00 89.31 83 ILE A C 1
ATOM 642 O O . ILE A 1 83 ? -7.136 14.223 25.355 1.00 89.31 83 ILE A O 1
ATOM 646 N N . TYR A 1 84 ? -7.145 12.045 25.972 1.00 92.31 84 TYR A N 1
ATOM 647 C CA . TYR A 1 84 ? -8.100 11.549 24.978 1.00 92.31 84 TYR A CA 1
ATOM 648 C C . TYR A 1 84 ? -9.478 11.202 25.563 1.00 92.31 84 TYR A C 1
ATOM 650 O O . TYR A 1 84 ? -10.439 11.161 24.805 1.00 92.31 84 TYR A O 1
ATOM 658 N N . GLU A 1 85 ? -9.612 11.021 26.882 1.00 89.88 85 GLU A N 1
ATOM 659 C CA . GLU A 1 85 ? -10.845 10.519 27.530 1.00 89.88 85 GLU A CA 1
ATOM 660 C C . GLU A 1 85 ? -12.099 11.375 27.277 1.00 89.88 85 GLU A C 1
ATOM 662 O O . GLU A 1 85 ? -13.216 10.868 27.283 1.00 89.88 85 GLU A O 1
ATOM 667 N N . SER A 1 86 ? -11.928 12.683 27.062 1.00 90.88 86 SER A N 1
ATOM 668 C CA . SER A 1 86 ? -13.032 13.624 26.808 1.00 90.88 86 SER A CA 1
ATOM 669 C C . SER A 1 86 ? -13.193 14.007 25.336 1.00 90.88 86 SER A C 1
ATOM 671 O O . SER A 1 86 ? -14.033 14.847 25.011 1.00 90.88 86 SER A O 1
ATOM 673 N N . LEU A 1 87 ? -12.388 13.419 24.448 1.00 95.69 87 LEU A N 1
ATOM 674 C CA . LEU A 1 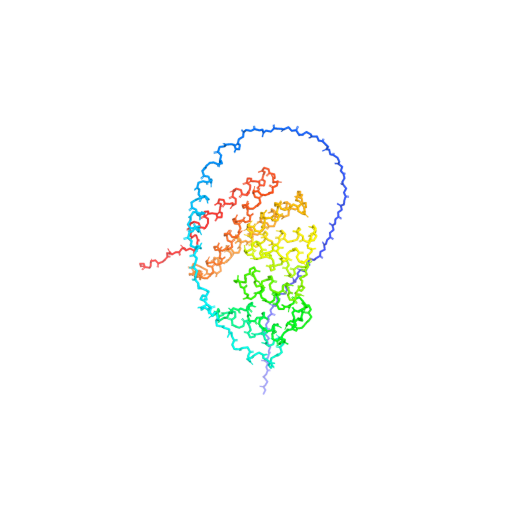87 ? -12.390 13.742 23.028 1.00 95.69 87 LEU A CA 1
ATOM 675 C C . LEU A 1 87 ? -13.344 12.829 22.258 1.00 95.69 87 LEU A C 1
ATOM 677 O O . LEU A 1 87 ? -13.438 11.627 22.496 1.00 95.69 87 LEU A O 1
ATOM 681 N N . THR A 1 88 ? -14.013 13.399 21.263 1.00 95.50 88 THR A N 1
ATOM 682 C CA . THR A 1 88 ? -14.714 12.617 20.242 1.00 95.50 88 THR A CA 1
ATOM 683 C C . THR A 1 88 ? -13.713 11.862 19.367 1.00 95.50 88 THR A C 1
ATOM 685 O O . THR A 1 88 ? -12.551 12.249 19.240 1.00 95.50 88 THR A O 1
ATOM 688 N N . TYR A 1 89 ? -14.162 10.818 18.669 1.00 95.69 89 TYR A N 1
ATOM 689 C CA . TYR A 1 89 ? -13.260 10.001 17.849 1.00 95.69 89 TYR A CA 1
ATOM 690 C C . TYR A 1 89 ? -12.606 10.813 16.720 1.00 95.69 89 TYR A C 1
ATOM 692 O O . TYR A 1 89 ? -11.433 10.617 16.405 1.00 95.69 89 TYR A O 1
ATOM 700 N N . GLN A 1 90 ? -13.335 11.786 16.165 1.00 96.31 90 GLN A N 1
ATOM 701 C CA . GLN A 1 90 ? -12.813 12.710 15.158 1.00 96.31 90 GLN A CA 1
ATOM 702 C C . GLN A 1 90 ? -11.723 13.626 15.730 1.00 96.31 90 GLN A C 1
ATOM 704 O O . GLN A 1 90 ? -10.750 13.939 15.039 1.00 96.31 90 GLN A O 1
ATOM 709 N N . GLU A 1 91 ? -11.862 14.072 16.979 1.00 96.56 91 GLU A N 1
ATOM 710 C CA . GLU A 1 91 ? -10.849 14.882 17.661 1.00 96.56 91 GLU A CA 1
ATOM 711 C C . GLU A 1 91 ? -9.611 14.053 18.004 1.00 96.56 91 GLU A C 1
ATOM 713 O O . GLU A 1 91 ? -8.496 14.538 17.801 1.00 96.56 91 GLU A O 1
ATOM 718 N N . ILE A 1 92 ? -9.793 12.796 18.427 1.00 95.94 92 ILE A N 1
ATOM 719 C CA . ILE A 1 92 ? -8.702 11.830 18.620 1.00 95.94 92 ILE A CA 1
ATOM 720 C C . ILE A 1 92 ? -7.943 11.649 17.301 1.00 95.94 92 ILE A C 1
ATOM 722 O O . ILE A 1 92 ? -6.745 11.915 17.257 1.00 95.94 92 ILE A O 1
ATOM 726 N N . LEU A 1 93 ? -8.635 11.316 16.204 1.00 95.75 93 LEU A N 1
ATOM 727 C CA . LEU A 1 93 ? -8.036 11.181 14.869 1.00 95.75 93 LEU A CA 1
ATOM 728 C C . LEU A 1 93 ? -7.269 12.443 14.449 1.00 95.75 93 LEU A C 1
ATOM 730 O O . LEU A 1 93 ? -6.143 12.366 13.966 1.00 95.75 93 LEU A O 1
ATOM 734 N N . THR A 1 94 ? -7.860 13.621 14.656 1.00 94.31 94 THR A N 1
ATOM 735 C CA . THR A 1 94 ? -7.228 14.904 14.309 1.00 94.31 94 THR A CA 1
ATOM 736 C C . THR A 1 94 ? -5.957 15.144 15.121 1.00 94.31 94 THR A C 1
ATOM 738 O O . THR A 1 94 ? -4.996 15.722 14.611 1.00 94.31 94 THR A O 1
ATOM 741 N N . ARG A 1 95 ? -5.943 14.729 16.389 1.00 93.62 95 ARG A N 1
ATOM 742 C CA . ARG A 1 95 ? -4.776 14.850 17.260 1.00 93.62 95 ARG A CA 1
ATOM 743 C C . ARG A 1 95 ? -3.679 13.872 16.852 1.00 93.62 95 ARG A C 1
ATOM 745 O O . ARG A 1 95 ? -2.551 14.318 16.673 1.00 93.62 95 ARG A O 1
ATOM 752 N N . LEU A 1 96 ? -4.026 12.607 16.615 1.00 93.25 96 LEU A N 1
ATOM 753 C CA . LEU A 1 96 ? -3.095 11.587 16.130 1.00 93.25 96 LEU A CA 1
ATOM 754 C C . LEU A 1 96 ? -2.454 12.008 14.805 1.00 93.25 96 LEU A C 1
ATOM 756 O O . LEU A 1 96 ? -1.237 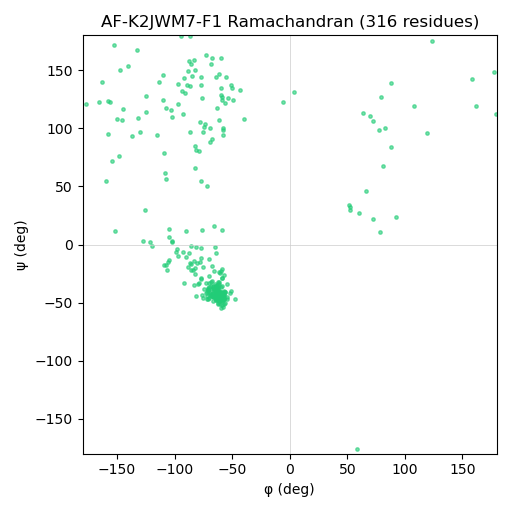11.998 14.700 1.00 93.25 96 LEU A O 1
ATOM 760 N N . ALA A 1 97 ? -3.235 12.504 13.841 1.00 92.19 97 ALA A N 1
ATOM 761 C CA . ALA A 1 97 ? -2.706 12.976 12.559 1.00 92.19 97 ALA A CA 1
ATOM 762 C C . ALA A 1 97 ? -1.715 14.150 12.699 1.00 92.19 97 ALA A C 1
ATOM 764 O O . ALA A 1 97 ? -0.761 14.259 11.931 1.00 92.19 97 ALA A O 1
ATOM 765 N N . LYS A 1 98 ? -1.914 15.039 13.683 1.00 90.12 98 LYS A N 1
ATOM 766 C CA . LYS A 1 98 ? -0.960 16.124 13.970 1.00 90.12 98 LYS A CA 1
ATOM 767 C C . LYS A 1 98 ? 0.331 15.599 14.590 1.00 90.12 98 LYS A C 1
ATOM 769 O O . LYS A 1 98 ? 1.393 16.110 14.248 1.00 90.12 98 LYS A O 1
ATOM 774 N N . SER A 1 99 ? 0.244 14.613 15.478 1.00 87.31 99 SER A N 1
ATOM 775 C CA . SER A 1 99 ? 1.419 13.994 16.097 1.00 87.31 99 SER A CA 1
ATOM 776 C C . SER A 1 99 ? 2.189 13.093 15.124 1.00 87.31 99 SER A C 1
ATOM 778 O O . SER A 1 99 ? 3.413 13.109 15.166 1.00 87.31 99 SER A O 1
ATOM 780 N N . ALA A 1 100 ? 1.495 12.424 14.194 1.00 84.81 100 ALA A N 1
ATOM 781 C CA . ALA A 1 100 ? 2.086 11.649 13.098 1.00 84.81 100 ALA A CA 1
ATOM 782 C C . ALA A 1 100 ? 3.061 12.493 12.276 1.00 84.81 100 ALA A C 1
ATOM 784 O O . ALA A 1 100 ? 4.198 12.118 12.059 1.00 84.81 100 ALA A O 1
ATOM 785 N N . SER A 1 101 ? 2.650 13.712 11.905 1.00 77.88 101 SER A N 1
ATOM 786 C CA . SER A 1 101 ? 3.481 14.623 11.100 1.00 77.88 101 SER A CA 1
ATOM 787 C C . SER A 1 101 ? 4.768 15.115 11.780 1.00 77.88 101 SER A C 1
ATOM 789 O O . SER A 1 101 ? 5.497 15.918 11.196 1.00 77.88 101 SER A O 1
ATOM 791 N N . ARG A 1 102 ? 4.999 14.723 13.034 1.00 81.25 102 ARG A N 1
ATOM 792 C CA . ARG A 1 102 ? 6.117 15.164 13.869 1.00 81.25 102 ARG A CA 1
ATOM 793 C C . ARG A 1 102 ? 6.907 14.002 14.469 1.00 81.25 102 ARG A C 1
ATOM 795 O O . ARG A 1 102 ? 7.791 14.272 15.276 1.00 81.25 102 ARG A O 1
ATOM 802 N N . ASP A 1 103 ? 6.556 12.762 14.127 1.00 75.69 103 ASP A N 1
ATOM 803 C CA . ASP A 1 103 ? 7.163 11.536 14.660 1.00 75.69 103 ASP A CA 1
ATOM 804 C C . ASP A 1 103 ? 7.197 11.512 16.204 1.00 75.69 103 ASP A C 1
ATOM 806 O O . ASP A 1 103 ? 8.139 11.037 16.835 1.00 75.69 103 ASP A O 1
ATOM 810 N N . GLU A 1 104 ? 6.174 12.102 16.839 1.00 77.94 104 GLU A N 1
ATOM 811 C CA . GLU A 1 104 ? 6.155 12.336 18.291 1.00 77.94 104 GLU A CA 1
ATOM 812 C C . GLU A 1 104 ? 5.646 11.126 19.092 1.00 77.94 104 GLU A C 1
ATOM 814 O O . GLU A 1 104 ? 5.899 11.050 20.295 1.00 77.94 104 GLU A O 1
ATOM 819 N N . ILE A 1 105 ? 4.879 10.221 18.472 1.00 86.25 105 ILE A N 1
ATOM 820 C CA . ILE A 1 105 ? 4.194 9.112 19.154 1.00 86.25 105 ILE A CA 1
ATOM 821 C C . ILE A 1 105 ? 4.098 7.868 18.264 1.00 86.25 105 ILE A C 1
ATOM 823 O O . ILE A 1 105 ? 3.937 7.989 17.055 1.00 86.25 105 ILE A O 1
ATOM 827 N N . ASP A 1 106 ? 4.085 6.693 18.895 1.00 90.88 106 ASP A N 1
ATOM 828 C CA . ASP A 1 106 ? 3.666 5.425 18.280 1.00 90.88 106 ASP A CA 1
ATOM 829 C C . ASP A 1 106 ? 2.129 5.394 18.224 1.00 90.88 106 ASP A C 1
ATOM 831 O O . ASP A 1 106 ? 1.445 5.300 19.251 1.00 90.88 106 ASP A O 1
ATOM 835 N N . ILE A 1 107 ? 1.570 5.584 17.030 1.00 94.38 107 ILE A N 1
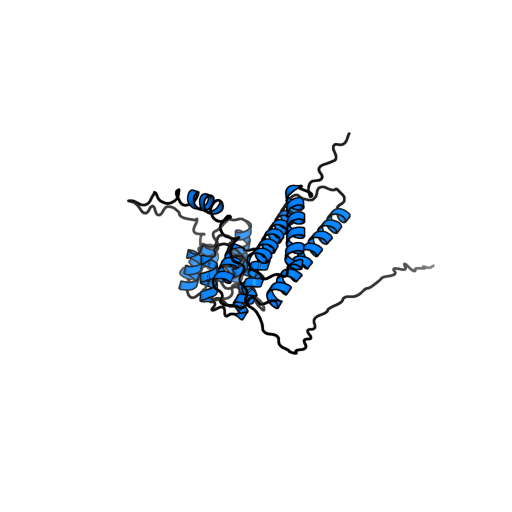ATOM 836 C CA . ILE A 1 107 ? 0.129 5.792 16.843 1.00 94.38 107 ILE A CA 1
ATOM 837 C C . ILE A 1 107 ? -0.629 4.490 17.056 1.00 94.38 107 ILE A C 1
ATOM 839 O O . ILE A 1 107 ? -1.681 4.499 17.704 1.00 94.38 107 ILE A O 1
ATOM 843 N N . SER A 1 108 ? -0.098 3.382 16.546 1.00 95.88 108 SER A N 1
ATOM 844 C CA . SER A 1 108 ? -0.686 2.056 16.701 1.00 95.88 108 SER A CA 1
ATOM 845 C C . SER A 1 108 ? -0.761 1.663 18.172 1.00 95.88 108 SER A C 1
ATOM 847 O O . SER A 1 108 ? -1.825 1.243 18.633 1.00 95.88 108 SER A O 1
ATOM 849 N N . ALA A 1 109 ? 0.306 1.885 18.944 1.00 95.56 109 ALA A N 1
ATOM 850 C CA . ALA A 1 109 ? 0.317 1.633 20.383 1.00 95.56 109 ALA A CA 1
ATOM 851 C C . ALA A 1 109 ? -0.705 2.500 21.134 1.00 95.56 109 ALA A C 1
ATOM 853 O O . ALA A 1 109 ? -1.415 2.000 22.008 1.00 95.56 109 ALA A O 1
ATOM 854 N N . VAL A 1 110 ? -0.831 3.786 20.783 1.00 95.50 110 VAL A N 1
ATOM 855 C CA . VAL A 1 110 ? -1.836 4.671 21.396 1.00 95.50 110 VAL A CA 1
ATOM 856 C C . VAL A 1 110 ? -3.253 4.196 21.081 1.00 95.50 110 VAL A C 1
ATOM 858 O O . VAL A 1 110 ? -4.083 4.124 21.985 1.00 95.50 110 VAL A O 1
ATOM 861 N N . LEU A 1 111 ? -3.547 3.853 19.826 1.00 96.94 111 LEU A N 1
ATOM 862 C CA . LEU A 1 111 ? -4.868 3.367 19.421 1.00 96.94 111 LEU A CA 1
ATOM 863 C C . LEU A 1 111 ? -5.238 2.057 20.124 1.00 96.94 111 LEU A C 1
ATOM 865 O O . LEU A 1 111 ? -6.358 1.945 20.620 1.00 96.94 111 LEU A O 1
ATOM 869 N N . LEU A 1 112 ? -4.305 1.106 20.222 1.00 97.81 112 LEU A N 1
ATOM 870 C CA . LEU A 1 112 ? -4.506 -0.143 20.962 1.00 97.81 112 LEU A CA 1
ATOM 871 C C . LEU A 1 112 ? -4.812 0.129 22.438 1.00 97.81 112 LEU A C 1
ATOM 873 O O . LEU A 1 112 ? -5.810 -0.369 22.954 1.00 97.81 112 LEU A O 1
ATOM 877 N N . ALA A 1 113 ? -4.037 0.992 23.097 1.00 96.31 113 ALA A N 1
ATOM 878 C CA . ALA A 1 113 ? -4.257 1.316 24.505 1.00 96.31 113 ALA A CA 1
ATOM 879 C C . ALA A 1 113 ? -5.605 2.029 24.756 1.00 96.31 113 ALA A C 1
ATOM 881 O O . ALA A 1 113 ? -6.246 1.816 25.788 1.00 96.31 113 ALA A O 1
ATOM 882 N N . LEU A 1 114 ? -6.066 2.855 23.808 1.00 96.38 114 LEU A N 1
ATOM 883 C CA . LEU A 1 114 ? -7.393 3.481 23.858 1.00 96.38 114 LEU A CA 1
ATOM 884 C C . LEU A 1 114 ? -8.537 2.479 23.641 1.00 96.38 114 LEU A C 1
ATOM 886 O O . LEU A 1 114 ? -9.644 2.710 24.123 1.00 96.38 114 LEU A O 1
ATOM 890 N N . ILE A 1 115 ? -8.302 1.381 22.921 1.00 97.44 115 ILE A N 1
ATOM 891 C CA . ILE A 1 115 ? -9.276 0.287 22.805 1.00 97.44 115 ILE A CA 1
ATOM 892 C C . ILE A 1 115 ? -9.296 -0.529 24.100 1.00 97.44 115 ILE A C 1
ATOM 894 O O . ILE A 1 115 ? -10.363 -0.793 24.650 1.00 97.44 115 ILE A O 1
ATOM 898 N N . GLU A 1 116 ? -8.123 -0.873 24.637 1.00 96.62 116 GLU A N 1
ATOM 899 C CA . GLU A 1 116 ? -7.985 -1.655 25.873 1.00 96.62 116 GLU A CA 1
ATOM 900 C C . GLU A 1 116 ? -8.632 -0.979 27.086 1.00 96.62 116 GLU A C 1
ATOM 902 O O . GLU A 1 116 ? -9.217 -1.656 27.933 1.00 96.62 116 GLU A O 1
ATOM 907 N N . ASN A 1 117 ? -8.564 0.354 27.172 1.00 95.00 117 ASN A N 1
ATOM 908 C CA . ASN A 1 117 ? -9.190 1.112 28.256 1.00 95.00 117 ASN A CA 1
ATOM 909 C C . ASN A 1 117 ? -10.673 1.464 27.999 1.00 95.00 117 ASN A C 1
ATOM 911 O O . ASN A 1 117 ? -11.306 2.082 28.856 1.00 95.00 117 ASN A O 1
ATOM 915 N N . GLY A 1 118 ? -11.228 1.086 26.841 1.00 95.19 118 GLY A N 1
ATOM 916 C CA . GLY A 1 118 ? -12.626 1.319 26.469 1.00 95.19 118 GLY A CA 1
ATOM 917 C C . GLY A 1 118 ? -12.960 2.741 25.999 1.00 95.19 118 GLY A C 1
ATOM 918 O O . GLY A 1 118 ? -14.140 3.062 25.859 1.00 95.19 118 GLY A O 1
ATOM 919 N N . THR A 1 119 ? -11.965 3.598 25.748 1.00 95.69 119 THR A N 1
ATOM 920 C CA . THR A 1 119 ? -12.182 4.941 25.171 1.00 95.69 119 THR A CA 1
ATOM 921 C C . THR A 1 119 ? -12.594 4.849 23.700 1.00 95.69 119 THR A C 1
ATOM 923 O O . THR A 1 119 ? -13.451 5.607 23.237 1.00 95.69 119 THR A O 1
ATOM 926 N N . LEU A 1 120 ? -11.999 3.909 22.963 1.00 96.38 120 LEU A N 1
ATOM 927 C CA . LEU A 1 120 ? -12.320 3.606 21.573 1.00 96.38 120 LEU A CA 1
ATOM 928 C C . LEU A 1 120 ? -12.939 2.212 21.442 1.00 96.38 120 LEU A C 1
ATOM 930 O O . LEU A 1 120 ? -12.482 1.247 22.043 1.00 96.38 120 LEU A O 1
ATOM 934 N N . ASP A 1 121 ? -13.948 2.103 20.590 1.00 97.00 121 ASP A N 1
ATOM 935 C CA . ASP A 1 121 ? -14.423 0.833 20.064 1.00 97.00 121 ASP A CA 1
ATOM 936 C C . ASP A 1 121 ? -13.612 0.463 18.813 1.00 97.00 121 ASP A C 1
ATOM 938 O O . ASP A 1 121 ? -13.362 1.302 17.943 1.00 97.00 121 ASP A O 1
ATOM 942 N N . VAL A 1 122 ? -13.212 -0.807 18.725 1.00 97.88 122 VAL A N 1
ATOM 943 C CA . VAL A 1 122 ? -12.270 -1.325 17.719 1.00 97.88 122 VAL A CA 1
ATOM 944 C C . VAL A 1 122 ? -12.749 -1.155 16.269 1.00 97.88 122 VAL A C 1
ATOM 946 O O . VAL A 1 122 ? -11.921 -1.087 15.362 1.00 97.88 122 VAL A O 1
ATOM 949 N N . ASN A 1 123 ? -14.063 -1.057 16.033 1.00 97.50 123 ASN A N 1
ATOM 950 C CA . ASN A 1 123 ? -14.656 -0.999 14.691 1.00 97.50 123 ASN A CA 1
ATOM 951 C C . ASN A 1 123 ? -15.454 0.278 14.430 1.00 97.50 123 ASN A C 1
ATOM 953 O O . ASN A 1 123 ? -15.980 0.470 13.332 1.00 97.50 123 ASN A O 1
ATOM 957 N N . THR A 1 124 ? -15.560 1.165 15.413 1.00 96.19 124 THR A N 1
ATOM 958 C CA . THR A 1 124 ? -16.328 2.393 15.255 1.00 96.19 124 THR A CA 1
ATOM 959 C C . THR A 1 124 ? -15.538 3.403 14.414 1.00 96.19 124 THR A C 1
ATOM 961 O O . THR A 1 124 ? -14.395 3.730 14.751 1.00 96.19 124 THR A O 1
ATOM 964 N N . PRO A 1 125 ? -16.121 3.932 13.320 1.00 95.75 125 PRO A N 1
ATOM 965 C CA . PRO A 1 125 ? -15.428 4.871 12.450 1.00 95.75 125 PRO A CA 1
ATOM 966 C C . PRO A 1 125 ? -14.984 6.129 13.196 1.00 95.75 125 PRO A C 1
ATOM 968 O O . PRO A 1 125 ? -15.785 6.814 13.835 1.00 95.75 125 PRO A O 1
ATOM 971 N N . MET A 1 126 ? -13.705 6.471 13.067 1.00 95.88 126 MET A N 1
ATOM 972 C CA . MET A 1 126 ? -13.128 7.652 13.701 1.00 95.88 126 MET A CA 1
ATOM 973 C C . MET A 1 126 ? -13.372 8.931 12.903 1.00 95.88 126 MET A C 1
ATOM 975 O O . MET A 1 126 ? -13.389 10.024 13.467 1.00 95.88 126 MET A O 1
ATOM 979 N N . ARG A 1 127 ? -13.563 8.807 11.585 1.00 94.31 127 ARG A N 1
ATOM 980 C CA . ARG A 1 127 ? -13.811 9.940 10.693 1.00 94.31 127 ARG A CA 1
ATOM 981 C C . ARG A 1 127 ? -15.308 10.178 10.501 1.00 94.31 127 ARG A C 1
ATOM 983 O O . ARG A 1 127 ? -16.057 9.262 10.172 1.00 94.31 127 ARG A O 1
ATOM 990 N N . GLN A 1 128 ? -15.735 11.431 10.632 1.00 89.75 128 GLN A N 1
ATOM 991 C CA . GLN A 1 128 ? -17.105 11.848 10.332 1.00 89.75 128 GLN A CA 1
ATOM 992 C C . GLN A 1 128 ? -17.301 12.153 8.840 1.00 89.75 128 GLN A C 1
ATOM 994 O O . GLN A 1 128 ? -16.432 12.730 8.183 1.00 89.75 128 GLN A O 1
ATOM 999 N N . GLY A 1 129 ? -18.492 11.835 8.329 1.00 87.25 129 GLY A N 1
ATOM 1000 C CA . GLY A 1 129 ? -18.932 12.190 6.979 1.00 87.25 129 GLY A CA 1
ATOM 1001 C C . GLY A 1 129 ? -19.357 10.992 6.135 1.00 87.25 129 GLY A C 1
ATOM 1002 O O . GLY A 1 129 ? -19.239 9.833 6.534 1.00 87.25 129 GLY A O 1
ATOM 1003 N N . ALA A 1 130 ? -19.867 11.281 4.936 1.00 80.50 130 ALA A N 1
ATOM 1004 C CA . ALA A 1 130 ? -20.184 10.244 3.961 1.00 80.50 130 ALA A CA 1
ATOM 1005 C C . ALA A 1 130 ? -18.911 9.469 3.572 1.00 80.50 130 ALA A C 1
ATOM 1007 O O . ALA A 1 130 ? -17.823 10.041 3.523 1.00 80.50 130 ALA A O 1
ATOM 1008 N N . GLN A 1 131 ? -19.057 8.170 3.292 1.00 82.31 131 GLN A N 1
ATOM 1009 C CA . GLN A 1 131 ? -17.964 7.288 2.850 1.00 82.31 131 GLN A CA 1
ATOM 1010 C C . GLN A 1 131 ? -16.786 7.162 3.836 1.00 82.31 131 GLN A C 1
ATOM 1012 O O . GLN A 1 131 ? -15.669 6.881 3.419 1.00 82.31 131 GLN A O 1
ATOM 1017 N N . SER A 1 132 ? -17.015 7.348 5.139 1.00 89.81 132 SER A N 1
ATOM 1018 C CA . SER A 1 132 ? -15.963 7.254 6.169 1.00 89.81 132 SER A CA 1
ATOM 1019 C C . SER A 1 132 ? -16.016 5.967 7.001 1.00 89.81 132 SER A C 1
ATOM 1021 O O . SER A 1 132 ? -15.252 5.829 7.947 1.00 89.81 132 SER A O 1
ATOM 1023 N N . SER A 1 133 ? -16.884 5.010 6.655 1.00 89.81 133 SER A N 1
ATOM 1024 C CA . SER A 1 133 ? -17.080 3.767 7.422 1.00 89.81 133 SER A CA 1
ATOM 1025 C C . SER A 1 133 ? -15.815 2.919 7.567 1.00 89.81 133 SER A C 1
ATOM 1027 O O . SER A 1 133 ? -15.654 2.242 8.571 1.00 89.81 133 SER A O 1
ATOM 1029 N N . HIS A 1 134 ? -14.902 2.995 6.599 1.00 91.00 134 HIS A N 1
ATOM 1030 C CA . HIS A 1 134 ? -13.640 2.258 6.612 1.00 91.00 134 HIS A CA 1
ATOM 1031 C C . HIS A 1 134 ? -12.580 2.868 7.545 1.00 91.00 134 HIS A C 1
ATOM 1033 O O . HIS A 1 134 ? -11.578 2.218 7.800 1.00 91.00 134 HIS A O 1
ATOM 1039 N N . TYR A 1 135 ? -12.767 4.092 8.064 1.00 94.75 135 TYR A N 1
ATOM 1040 C CA . TYR A 1 135 ? -11.819 4.755 8.977 1.00 94.75 135 TYR A CA 1
ATOM 1041 C C . TYR A 1 135 ? -11.913 4.198 10.410 1.00 94.75 135 TYR A C 1
ATOM 1043 O O . TYR A 1 135 ? -12.136 4.943 11.364 1.00 94.75 135 TYR A O 1
ATOM 1051 N N . THR A 1 136 ? -11.778 2.886 10.571 1.00 97.19 136 THR A N 1
ATOM 1052 C CA . THR A 1 136 ? -11.657 2.232 11.882 1.00 97.19 136 THR A CA 1
ATOM 1053 C C . THR A 1 136 ? -10.278 2.512 12.497 1.00 97.19 136 THR A C 1
ATOM 1055 O O . THR A 1 136 ? -9.362 2.908 11.770 1.00 97.19 136 THR A O 1
ATOM 1058 N N . PRO A 1 137 ? -10.082 2.303 13.811 1.00 98.06 137 PRO A N 1
ATOM 1059 C CA . PRO A 1 137 ? -8.769 2.398 14.448 1.00 98.06 137 PRO A CA 1
ATOM 1060 C C . PRO A 1 137 ? -7.645 1.658 13.707 1.00 98.06 137 PRO A C 1
ATOM 1062 O O . PRO A 1 137 ? -6.607 2.259 13.448 1.00 98.06 137 PRO A O 1
ATOM 1065 N N . LEU A 1 138 ? -7.856 0.406 13.278 1.00 98.25 138 LEU A N 1
ATOM 1066 C CA . LEU A 1 138 ? -6.846 -0.335 12.508 1.00 98.25 138 LEU A CA 1
ATOM 1067 C C . LEU A 1 138 ? -6.533 0.350 11.169 1.00 98.25 138 LEU A C 1
ATOM 1069 O O . LEU A 1 138 ? -5.370 0.510 10.815 1.00 98.25 138 LEU A O 1
ATOM 1073 N N . TYR A 1 139 ? -7.552 0.802 10.434 1.00 97.50 139 TYR A N 1
ATOM 1074 C CA . TYR A 1 139 ? -7.319 1.528 9.185 1.00 97.50 139 TYR A CA 1
ATOM 1075 C C . TYR A 1 139 ? -6.556 2.839 9.419 1.00 97.50 139 TYR A C 1
ATOM 1077 O O . TYR A 1 139 ? -5.690 3.203 8.632 1.00 97.50 139 TYR A O 1
ATOM 1085 N N . VAL A 1 140 ? -6.862 3.556 10.505 1.00 97.00 140 VAL A N 1
ATOM 1086 C CA . VAL A 1 140 ? -6.152 4.782 10.891 1.00 97.00 140 VAL A CA 1
ATOM 1087 C C . VAL A 1 140 ? -4.691 4.489 11.214 1.00 97.00 140 VAL A C 1
ATOM 1089 O O . VAL A 1 140 ? -3.833 5.239 10.757 1.00 97.00 140 VAL A O 1
ATOM 1092 N N . ALA A 1 141 ? -4.413 3.407 11.943 1.00 97.06 141 ALA A N 1
ATOM 1093 C CA . ALA A 1 141 ? -3.057 2.960 12.234 1.00 97.06 141 ALA A CA 1
ATOM 1094 C C . ALA A 1 141 ? -2.279 2.716 10.929 1.00 97.06 141 ALA A C 1
ATOM 1096 O O . ALA A 1 141 ? -1.272 3.366 10.695 1.00 97.06 141 ALA A O 1
ATOM 1097 N N . LEU A 1 142 ? -2.838 1.934 9.998 1.00 96.38 142 LEU A N 1
ATOM 1098 C CA . LEU A 1 142 ? -2.229 1.671 8.683 1.00 96.38 142 LEU A CA 1
ATOM 1099 C C . LEU A 1 142 ? -1.996 2.922 7.817 1.00 96.38 142 LEU A C 1
ATOM 1101 O O . LEU A 1 142 ? -1.215 2.880 6.871 1.00 96.38 142 LEU A O 1
ATOM 1105 N N . VAL A 1 143 ? -2.729 4.011 8.064 1.00 94.50 143 VAL A N 1
ATOM 1106 C CA . VAL A 1 143 ? -2.618 5.259 7.292 1.00 94.50 143 VAL A CA 1
ATOM 1107 C C . VAL A 1 143 ? -1.617 6.234 7.897 1.00 94.50 143 VAL A C 1
ATOM 1109 O O . VAL A 1 143 ? -1.054 7.041 7.159 1.00 94.50 143 VAL A O 1
ATOM 1112 N N . LEU A 1 144 ? -1.489 6.247 9.222 1.00 94.38 144 LEU A N 1
ATOM 1113 C CA . LEU A 1 144 ? -0.723 7.263 9.942 1.00 94.38 144 LEU A CA 1
ATOM 1114 C C . LEU A 1 144 ? 0.579 6.730 10.535 1.00 94.38 144 LEU A C 1
ATOM 1116 O O . LEU A 1 144 ? 1.421 7.545 10.898 1.00 94.38 144 LEU A O 1
ATOM 1120 N N . ASP A 1 145 ? 0.712 5.415 10.663 1.00 93.69 145 ASP A N 1
ATOM 1121 C CA . ASP A 1 145 ? 1.845 4.750 11.289 1.00 93.69 145 ASP A CA 1
ATOM 1122 C C . ASP A 1 145 ? 2.595 3.910 10.254 1.00 93.69 145 ASP A C 1
ATOM 1124 O O . ASP A 1 145 ? 2.228 2.769 9.964 1.00 93.69 145 ASP A O 1
ATOM 1128 N N . ASP A 1 146 ? 3.630 4.505 9.663 1.00 88.75 146 ASP A N 1
ATOM 1129 C CA . ASP A 1 146 ? 4.460 3.838 8.657 1.00 88.75 146 ASP A CA 1
ATOM 1130 C C . ASP A 1 146 ? 5.289 2.681 9.261 1.00 88.75 146 ASP A C 1
ATOM 1132 O O . ASP A 1 146 ? 5.716 1.790 8.524 1.00 88.75 146 ASP A O 1
ATOM 1136 N N . ASP A 1 147 ? 5.458 2.659 10.591 1.00 90.12 147 ASP A N 1
ATOM 1137 C CA . ASP A 1 147 ? 6.256 1.681 11.342 1.00 90.12 147 ASP A CA 1
ATOM 1138 C C . ASP A 1 147 ? 5.395 0.644 12.091 1.00 90.12 147 ASP A C 1
ATOM 1140 O O . ASP A 1 147 ? 5.902 -0.097 12.941 1.00 90.12 147 ASP A O 1
ATOM 1144 N N . ILE A 1 148 ? 4.097 0.557 11.775 1.00 94.12 148 ILE A N 1
ATOM 1145 C CA . ILE A 1 148 ? 3.189 -0.412 12.395 1.00 94.12 148 ILE A CA 1
ATOM 1146 C C . ILE A 1 148 ? 3.726 -1.845 12.274 1.00 94.12 148 ILE A C 1
ATOM 1148 O O . ILE A 1 148 ? 4.000 -2.351 11.182 1.00 94.12 148 ILE A O 1
ATOM 1152 N N . THR A 1 149 ? 3.839 -2.537 13.410 1.00 95.25 149 THR A N 1
ATOM 1153 C CA . THR A 1 149 ? 4.407 -3.888 13.442 1.00 95.25 149 THR A CA 1
ATOM 1154 C C . THR A 1 149 ? 3.361 -4.973 13.198 1.00 95.25 149 THR A C 1
ATOM 1156 O O . THR A 1 149 ? 2.163 -4.815 13.473 1.00 95.25 149 THR A O 1
ATOM 1159 N N . THR A 1 150 ? 3.828 -6.144 12.755 1.00 97.06 150 THR A N 1
ATOM 1160 C CA . THR A 1 150 ? 3.006 -7.358 12.676 1.00 97.06 150 THR A CA 1
ATOM 1161 C C . THR A 1 150 ? 2.296 -7.657 14.008 1.00 97.06 150 THR A C 1
ATOM 1163 O O . THR A 1 150 ? 1.113 -8.002 14.015 1.00 97.06 150 THR A O 1
ATOM 1166 N N . GLU A 1 151 ? 2.962 -7.498 15.155 1.00 97.44 151 GLU A N 1
ATOM 1167 C CA . GLU A 1 151 ? 2.382 -7.756 16.481 1.00 97.44 151 GLU A CA 1
ATOM 1168 C C . GLU A 1 151 ? 1.249 -6.781 16.828 1.00 97.44 151 GLU A C 1
ATOM 1170 O O . GLU A 1 151 ? 0.235 -7.187 17.410 1.00 97.44 151 GLU A O 1
ATOM 1175 N N . GLN A 1 152 ? 1.388 -5.508 16.456 1.00 97.44 152 GLN A N 1
ATOM 1176 C CA . GLN A 1 152 ? 0.341 -4.505 16.650 1.00 97.44 152 GLN A CA 1
ATOM 1177 C C . GLN A 1 152 ? -0.881 -4.827 15.782 1.00 97.44 152 GLN A C 1
ATOM 1179 O O . GLN A 1 152 ? -2.006 -4.850 16.288 1.00 97.44 152 GLN A O 1
ATOM 1184 N N . ILE A 1 153 ? -0.674 -5.191 14.512 1.00 98.00 153 ILE A N 1
ATOM 1185 C CA . ILE A 1 153 ? -1.748 -5.637 13.608 1.00 98.00 153 ILE A CA 1
ATOM 1186 C C . ILE A 1 153 ? -2.466 -6.868 14.168 1.00 98.00 153 ILE A C 1
ATOM 1188 O O . ILE A 1 153 ? -3.696 -6.890 14.247 1.00 98.00 153 ILE A O 1
ATOM 1192 N N . GLN A 1 154 ? -1.721 -7.876 14.628 1.00 98.25 154 GLN A N 1
ATOM 1193 C CA . GLN A 1 154 ? -2.310 -9.051 15.274 1.00 98.25 154 GLN A CA 1
ATOM 1194 C C . GLN A 1 154 ? -3.134 -8.677 16.507 1.00 98.25 154 GLN A C 1
ATOM 1196 O O . GLN A 1 154 ? -4.147 -9.321 16.779 1.00 98.25 154 GLN A O 1
ATOM 1201 N N . SER A 1 155 ? -2.715 -7.661 17.261 1.00 98.25 155 SER A N 1
ATOM 1202 C CA . SER A 1 155 ? -3.437 -7.197 18.448 1.00 98.25 155 SER A CA 1
ATOM 1203 C C . SER A 1 155 ? -4.785 -6.581 18.074 1.00 98.25 155 SER A C 1
ATOM 1205 O O . SER A 1 155 ? -5.798 -6.976 18.649 1.00 98.25 155 SER A O 1
ATOM 1207 N N . PHE A 1 156 ? -4.843 -5.738 17.037 1.00 98.38 156 PHE A N 1
ATOM 1208 C CA . PHE A 1 156 ? -6.116 -5.242 16.498 1.00 98.38 156 PHE A CA 1
ATOM 1209 C C . PHE A 1 156 ? -7.038 -6.386 16.054 1.00 98.38 156 PHE A C 1
ATOM 1211 O O . PHE A 1 156 ? -8.214 -6.412 16.420 1.00 98.38 156 PHE A O 1
ATOM 1218 N N . ILE A 1 157 ? -6.510 -7.366 15.311 1.00 98.00 157 ILE A N 1
ATOM 1219 C CA . ILE A 1 157 ? -7.291 -8.524 14.842 1.00 98.00 157 ILE A CA 1
ATOM 1220 C C . ILE A 1 157 ? -7.828 -9.338 16.031 1.00 98.00 157 ILE A C 1
ATOM 1222 O O . ILE A 1 157 ? -9.005 -9.692 16.052 1.00 98.00 157 ILE A O 1
ATOM 1226 N N . LYS A 1 158 ? -7.006 -9.591 17.060 1.00 97.81 158 LYS A N 1
ATOM 1227 C CA . LYS A 1 158 ? -7.425 -10.292 18.291 1.00 97.81 158 LYS A CA 1
ATOM 1228 C C . LYS A 1 158 ? -8.514 -9.543 19.058 1.00 97.81 158 LYS A C 1
ATOM 1230 O O . LYS A 1 158 ? -9.357 -10.184 19.678 1.00 97.81 158 LYS A O 1
ATOM 1235 N N . MET A 1 159 ? -8.511 -8.212 19.002 1.00 98.00 159 MET A N 1
ATOM 1236 C CA . MET A 1 159 ? -9.563 -7.364 19.572 1.00 98.00 159 MET A CA 1
ATOM 1237 C C . MET A 1 159 ? -10.837 -7.328 18.712 1.00 98.00 159 MET A C 1
ATOM 1239 O O . MET A 1 159 ? -11.827 -6.735 19.126 1.00 98.00 159 MET A O 1
ATOM 1243 N N . GLY A 1 160 ? -10.848 -7.988 17.549 1.00 97.75 160 GLY A N 1
ATOM 1244 C CA . GLY A 1 160 ? -12.013 -8.094 16.674 1.00 97.75 160 GLY A CA 1
ATOM 1245 C C . GLY A 1 160 ? -12.091 -7.013 15.599 1.00 97.75 160 GLY A C 1
ATOM 1246 O O . GLY A 1 160 ? -13.191 -6.727 15.123 1.00 97.75 160 GLY A O 1
ATOM 1247 N N . ALA A 1 161 ? -10.964 -6.401 15.218 1.00 98.00 161 ALA A N 1
ATOM 1248 C CA . ALA A 1 161 ? -10.927 -5.458 14.105 1.00 98.00 161 ALA A CA 1
ATOM 1249 C C . ALA A 1 161 ? -11.406 -6.115 12.803 1.00 98.00 161 ALA A C 1
ATOM 1251 O O . ALA A 1 161 ? -10.909 -7.164 12.392 1.00 98.00 161 ALA A O 1
ATOM 1252 N N . TYR A 1 162 ? -12.371 -5.473 12.154 1.00 94.12 162 TYR A N 1
ATOM 1253 C CA . TYR A 1 162 ? -12.903 -5.872 10.862 1.00 94.12 162 TYR A CA 1
ATOM 1254 C C . TYR A 1 162 ? -12.112 -5.214 9.731 1.00 94.12 162 TYR A C 1
ATOM 1256 O O . TYR A 1 162 ? -11.791 -4.023 9.782 1.00 94.12 162 TYR A O 1
ATOM 1264 N N . ILE A 1 163 ? -11.817 -6.007 8.704 1.00 95.75 163 ILE A N 1
ATOM 1265 C CA . ILE A 1 163 ? -11.021 -5.613 7.545 1.00 95.75 163 ILE A CA 1
ATOM 1266 C C . ILE A 1 163 ? -11.867 -5.894 6.306 1.00 95.75 163 ILE A C 1
ATOM 1268 O O . ILE A 1 163 ? -12.391 -6.994 6.140 1.00 95.75 163 ILE A O 1
ATOM 1272 N N . GLU A 1 164 ? -12.018 -4.897 5.438 1.00 94.19 164 GLU A N 1
ATOM 1273 C CA . GLU A 1 164 ? -12.817 -5.034 4.221 1.00 94.19 164 GLU A CA 1
ATOM 1274 C C . GLU A 1 164 ? -11.928 -5.365 3.022 1.00 94.19 164 GLU A C 1
ATOM 1276 O O . GLU A 1 164 ? -10.890 -4.740 2.803 1.00 94.19 164 GLU A O 1
ATOM 1281 N N . ALA A 1 165 ? -12.378 -6.282 2.169 1.00 94.56 165 ALA A N 1
ATOM 1282 C CA . ALA A 1 165 ? -11.776 -6.511 0.859 1.00 94.56 165 ALA A CA 1
ATOM 1283 C C . ALA A 1 165 ? -12.311 -5.493 -0.169 1.00 94.56 165 ALA A C 1
ATOM 1285 O O . ALA A 1 165 ? -13.068 -5.834 -1.075 1.00 94.56 165 ALA A O 1
ATOM 1286 N N . ASN A 1 166 ? -11.982 -4.211 0.022 1.00 92.69 166 ASN A N 1
ATOM 1287 C CA . ASN A 1 166 ? -12.360 -3.125 -0.885 1.00 92.69 166 ASN A CA 1
ATOM 1288 C C . ASN A 1 166 ? -11.186 -2.198 -1.216 1.00 92.69 166 ASN A C 1
ATOM 1290 O O . ASN A 1 166 ? -10.165 -2.185 -0.531 1.00 92.69 166 ASN A O 1
ATOM 1294 N N . SER A 1 167 ? -11.379 -1.350 -2.227 1.00 92.31 167 SER A N 1
ATOM 1295 C CA . SER A 1 167 ? -10.328 -0.497 -2.792 1.00 92.31 167 SER A CA 1
ATOM 1296 C C . SER A 1 167 ? -9.637 0.453 -1.802 1.00 92.31 167 SER A C 1
ATOM 1298 O O . SER A 1 167 ? -8.478 0.814 -2.024 1.00 92.31 167 SER A O 1
ATOM 1300 N N . MET A 1 168 ? -10.301 0.860 -0.711 1.00 92.62 168 MET A N 1
ATOM 1301 C CA . MET A 1 168 ? -9.678 1.707 0.314 1.00 92.62 168 MET A CA 1
ATOM 1302 C C . MET A 1 168 ? -8.646 0.919 1.118 1.00 92.62 168 MET A C 1
ATOM 1304 O O . MET A 1 168 ? -7.515 1.377 1.278 1.00 92.62 168 MET A O 1
ATOM 1308 N N . TRP A 1 169 ? -9.010 -0.283 1.564 1.00 95.56 169 TRP A N 1
ATOM 1309 C CA . TRP A 1 169 ? -8.103 -1.189 2.266 1.00 95.56 169 TRP A CA 1
ATOM 1310 C C . TRP A 1 169 ? -7.012 -1.718 1.345 1.00 95.56 169 TRP A C 1
ATOM 1312 O O . TRP A 1 169 ? -5.841 -1.660 1.709 1.00 95.56 169 TRP A O 1
ATOM 1322 N N . THR A 1 170 ? -7.358 -2.123 0.120 1.00 96.19 170 THR A N 1
ATOM 1323 C CA . THR A 1 170 ? -6.401 -2.599 -0.890 1.00 96.19 170 THR A CA 1
ATOM 1324 C C . THR A 1 170 ? -5.244 -1.620 -1.083 1.00 96.19 170 THR A C 1
ATOM 1326 O O . THR A 1 170 ? -4.088 -2.026 -1.176 1.00 96.19 170 THR A O 1
ATOM 1329 N N . ARG A 1 171 ? -5.526 -0.310 -1.073 1.00 94.19 171 ARG A N 1
ATOM 1330 C CA . ARG A 1 171 ? -4.492 0.724 -1.189 1.00 94.19 171 ARG A CA 1
ATOM 1331 C C . ARG A 1 171 ? -3.528 0.753 -0.003 1.00 94.19 171 ARG A C 1
ATOM 1333 O O . ARG A 1 171 ? -2.355 1.038 -0.225 1.00 94.19 171 ARG A O 1
ATOM 1340 N N . GLN A 1 172 ? -4.001 0.524 1.222 1.00 95.12 172 GLN A N 1
ATOM 1341 C CA . GLN A 1 172 ? -3.118 0.505 2.395 1.00 95.12 172 GLN A CA 1
ATOM 1342 C C . GLN A 1 172 ? -2.325 -0.797 2.456 1.00 95.12 172 GLN A C 1
ATOM 1344 O O . GLN A 1 172 ? -1.112 -0.758 2.625 1.00 95.12 172 GLN A O 1
ATOM 1349 N N . LEU A 1 173 ? -2.979 -1.933 2.196 1.00 96.12 173 LEU A N 1
ATOM 1350 C CA . LEU A 1 173 ? -2.320 -3.239 2.130 1.00 96.12 173 LEU A CA 1
ATOM 1351 C C . LEU A 1 173 ? -1.182 -3.241 1.099 1.00 96.12 173 LEU A C 1
ATOM 1353 O O . LEU A 1 173 ? -0.100 -3.741 1.380 1.00 96.12 173 LEU A O 1
ATOM 1357 N N . ALA A 1 174 ? -1.388 -2.612 -0.061 1.00 96.44 174 ALA A N 1
ATOM 1358 C CA . ALA A 1 174 ? -0.373 -2.531 -1.108 1.00 96.44 174 ALA A CA 1
ATOM 1359 C C . ALA A 1 174 ? 0.921 -1.805 -0.693 1.00 96.44 174 ALA A C 1
ATOM 1361 O O . ALA A 1 174 ? 1.973 -2.033 -1.294 1.00 96.44 174 ALA A O 1
ATOM 1362 N N . LYS A 1 175 ? 0.857 -0.927 0.313 1.00 93.81 175 LYS A N 1
ATOM 1363 C CA . LYS A 1 175 ? 2.004 -0.146 0.796 1.00 93.81 175 LYS A CA 1
ATOM 1364 C C . LYS A 1 175 ? 2.810 -0.852 1.879 1.00 93.81 175 LYS A C 1
ATOM 1366 O O . LYS A 1 175 ? 3.962 -0.476 2.088 1.00 93.81 175 LYS A O 1
ATOM 1371 N N . LEU A 1 176 ? 2.228 -1.848 2.547 1.00 94.69 176 LEU A N 1
ATOM 1372 C CA . LEU A 1 176 ? 2.873 -2.542 3.657 1.00 94.69 176 LEU A CA 1
ATOM 1373 C C . LEU A 1 176 ? 4.132 -3.266 3.183 1.00 94.69 176 LEU A C 1
ATOM 1375 O O . LEU A 1 176 ? 4.070 -4.171 2.352 1.00 94.69 176 LEU A O 1
ATOM 1379 N N . GLN A 1 177 ? 5.279 -2.852 3.718 1.00 91.62 177 GLN A N 1
ATOM 1380 C CA . GLN A 1 177 ? 6.572 -3.462 3.400 1.00 91.62 177 GLN A CA 1
ATOM 1381 C C . GLN A 1 177 ? 6.770 -4.792 4.133 1.00 91.62 177 GLN A C 1
ATOM 1383 O O . GLN A 1 177 ? 7.432 -5.692 3.614 1.00 91.62 177 GLN A O 1
ATOM 1388 N N . ASP A 1 178 ? 6.173 -4.930 5.319 1.00 95.31 178 ASP A N 1
ATOM 1389 C CA . ASP A 1 178 ? 6.124 -6.192 6.044 1.00 95.31 178 ASP A CA 1
ATOM 1390 C C . ASP A 1 178 ? 5.122 -7.138 5.362 1.00 95.31 178 ASP A C 1
ATOM 1392 O O . ASP A 1 178 ? 3.901 -6.995 5.461 1.00 95.31 178 ASP A O 1
ATOM 1396 N N . VAL A 1 179 ? 5.668 -8.114 4.635 1.00 95.88 179 VAL A N 1
ATOM 1397 C CA . VAL A 1 179 ? 4.889 -9.119 3.905 1.00 95.88 179 VAL A CA 1
ATOM 1398 C C . VAL A 1 179 ? 4.046 -9.967 4.858 1.00 95.88 179 VAL A C 1
ATOM 1400 O O . VAL A 1 179 ? 2.914 -10.297 4.520 1.00 95.88 179 VAL A O 1
ATOM 1403 N N . VAL A 1 180 ? 4.550 -10.281 6.055 1.00 96.25 180 VAL A N 1
ATOM 1404 C CA . VAL A 1 180 ? 3.825 -11.107 7.033 1.00 96.25 180 VAL A CA 1
ATOM 1405 C C . VAL A 1 180 ? 2.618 -10.341 7.569 1.00 96.25 180 VAL A C 1
ATOM 1407 O O . VAL A 1 180 ? 1.517 -10.890 7.640 1.00 96.25 180 VAL A O 1
ATOM 1410 N N . ALA A 1 181 ? 2.795 -9.055 7.878 1.00 96.25 181 ALA A N 1
ATOM 1411 C CA . ALA A 1 181 ? 1.701 -8.164 8.250 1.00 96.25 181 ALA A CA 1
ATOM 1412 C C . ALA A 1 181 ? 0.628 -8.084 7.154 1.00 96.25 181 ALA A C 1
ATOM 1414 O O . ALA A 1 181 ? -0.567 -8.197 7.439 1.00 96.25 181 ALA A O 1
ATOM 1415 N N . ALA A 1 182 ? 1.047 -7.909 5.897 1.00 96.69 182 ALA A N 1
ATOM 1416 C CA . ALA A 1 182 ? 0.133 -7.843 4.764 1.00 96.69 182 ALA A CA 1
ATOM 1417 C C . ALA A 1 182 ? -0.665 -9.147 4.607 1.00 96.69 182 ALA A C 1
ATOM 1419 O O . ALA A 1 182 ? -1.884 -9.096 4.469 1.00 96.69 182 ALA A O 1
ATOM 1420 N N . GLU A 1 183 ? -0.013 -10.309 4.690 1.00 96.00 183 GLU A N 1
ATOM 1421 C CA . GLU A 1 183 ? -0.680 -11.614 4.607 1.00 96.00 183 GLU A CA 1
ATOM 1422 C C . GLU A 1 183 ? -1.732 -11.809 5.697 1.00 96.00 183 GLU A C 1
ATOM 1424 O O . GLU A 1 183 ? -2.844 -12.240 5.396 1.00 96.00 183 GLU A O 1
ATOM 1429 N N . LEU A 1 184 ? -1.426 -11.423 6.938 1.00 96.38 184 LEU A N 1
ATOM 1430 C CA . LEU A 1 184 ? -2.388 -11.493 8.039 1.00 96.38 184 LEU A CA 1
ATOM 1431 C C . LEU A 1 184 ? -3.655 -10.685 7.745 1.00 96.38 184 LEU A C 1
ATOM 1433 O O . LEU A 1 184 ? -4.758 -11.154 8.018 1.00 96.38 184 LEU A O 1
ATOM 1437 N N . LEU A 1 185 ? -3.509 -9.484 7.178 1.00 97.44 185 LEU A N 1
ATOM 1438 C CA . LEU A 1 185 ? -4.647 -8.640 6.815 1.00 97.44 185 LEU A CA 1
ATOM 1439 C C . LEU A 1 185 ? -5.429 -9.204 5.625 1.00 97.44 185 LEU A C 1
ATOM 1441 O O . LEU A 1 185 ? -6.656 -9.160 5.638 1.00 97.44 185 LEU A O 1
ATOM 1445 N N . ILE A 1 186 ? -4.738 -9.734 4.613 1.00 96.31 186 ILE A N 1
ATOM 1446 C CA . ILE A 1 186 ? -5.349 -10.347 3.421 1.00 96.31 186 ILE A CA 1
ATOM 1447 C C . ILE A 1 186 ? -6.199 -11.553 3.823 1.00 96.31 186 ILE A C 1
ATOM 1449 O O . ILE A 1 186 ? -7.359 -11.659 3.415 1.00 96.31 186 ILE A O 1
ATOM 1453 N N . ASP A 1 187 ? -5.638 -12.434 4.651 1.00 95.06 187 ASP A N 1
ATOM 1454 C CA . ASP A 1 187 ? -6.319 -13.636 5.121 1.00 95.06 187 ASP A CA 1
ATOM 1455 C C . ASP A 1 187 ? -7.500 -13.271 6.036 1.00 95.06 187 ASP A C 1
ATOM 1457 O O . ASP A 1 187 ? -8.590 -13.827 5.890 1.00 95.06 187 ASP A O 1
ATOM 1461 N N . ALA A 1 188 ? -7.333 -12.288 6.930 1.00 96.25 188 ALA A N 1
ATOM 1462 C CA . ALA A 1 188 ? -8.406 -11.824 7.811 1.00 96.25 188 ALA A CA 1
ATOM 1463 C C . ALA A 1 188 ? -9.548 -11.115 7.057 1.00 96.25 188 ALA A C 1
ATOM 1465 O O . ALA A 1 188 ? -10.706 -11.216 7.462 1.00 96.25 188 ALA A O 1
ATOM 1466 N N . ALA A 1 189 ? -9.245 -10.430 5.953 1.00 96.50 189 ALA A N 1
ATOM 1467 C CA . ALA A 1 189 ? -10.235 -9.801 5.081 1.00 96.50 189 ALA A CA 1
ATOM 1468 C C . ALA A 1 189 ? -10.949 -10.788 4.143 1.00 96.50 189 ALA A C 1
ATOM 1470 O O . ALA A 1 189 ? -11.972 -10.437 3.554 1.00 96.50 189 ALA A O 1
ATOM 1471 N N . GLY A 1 190 ? -10.412 -12.002 3.978 1.00 94.75 190 GLY A N 1
ATOM 1472 C CA . GLY A 1 190 ? -10.983 -13.029 3.109 1.00 94.75 190 GLY A CA 1
ATOM 1473 C C . GLY A 1 190 ? -10.942 -12.658 1.625 1.00 94.75 190 GLY A C 1
ATOM 1474 O O . GLY A 1 190 ? -11.951 -12.801 0.934 1.00 94.75 190 GLY A O 1
ATOM 1475 N N . TYR A 1 191 ? -9.802 -12.159 1.134 1.00 94.31 191 TYR A N 1
ATOM 1476 C CA . TYR A 1 191 ? -9.637 -11.818 -0.285 1.00 94.31 191 TYR A CA 1
ATOM 1477 C C . TYR A 1 191 ? -9.877 -13.044 -1.180 1.00 94.31 191 TYR A C 1
ATOM 1479 O O . TYR A 1 191 ? -9.223 -14.077 -1.032 1.00 94.31 191 TYR A O 1
ATOM 1487 N N . GLY A 1 192 ? -10.810 -12.915 -2.126 1.00 93.50 192 GLY A N 1
ATOM 1488 C CA . GLY A 1 192 ? -11.008 -13.879 -3.204 1.00 93.50 192 GLY A CA 1
ATOM 1489 C C . GLY A 1 192 ? -10.098 -13.592 -4.405 1.00 93.50 192 GLY A C 1
ATOM 1490 O O . GLY A 1 192 ? -9.354 -12.611 -4.397 1.00 93.50 192 GLY A O 1
ATOM 1491 N N . PRO A 1 193 ? -10.162 -14.411 -5.471 1.00 91.81 193 PRO A N 1
ATOM 1492 C CA . PRO A 1 193 ? -9.310 -14.247 -6.653 1.00 91.81 193 PRO A CA 1
ATOM 1493 C C . PRO A 1 193 ? -9.408 -12.861 -7.303 1.00 91.81 193 PRO A C 1
ATOM 1495 O O . PRO A 1 193 ? -8.392 -12.281 -7.672 1.00 91.81 193 PRO A O 1
ATOM 1498 N N . GLU A 1 194 ? -10.618 -12.303 -7.389 1.00 92.31 194 GLU A N 1
ATOM 1499 C CA . GLU A 1 194 ? -10.875 -10.986 -7.989 1.00 92.31 194 GLU A CA 1
ATOM 1500 C C . GLU A 1 194 ? -10.247 -9.862 -7.156 1.00 92.31 194 GLU A C 1
ATOM 1502 O 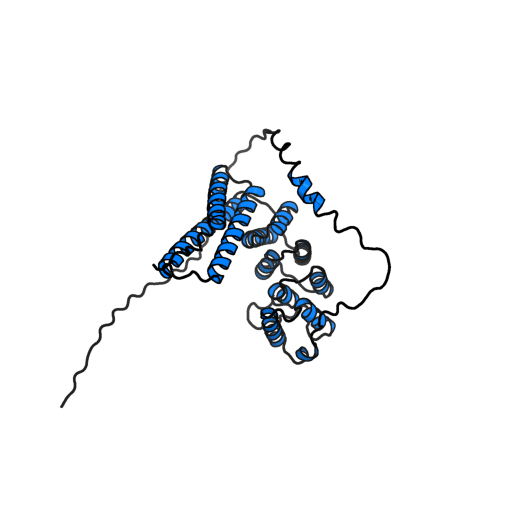O . GLU A 1 194 ? -9.566 -8.986 -7.685 1.00 92.31 194 GLU A O 1
ATOM 1507 N N . GLN A 1 195 ? -10.414 -9.910 -5.831 1.00 95.00 195 GLN A N 1
ATOM 1508 C CA . GLN A 1 195 ? -9.824 -8.921 -4.929 1.00 95.00 195 GLN A CA 1
ATOM 1509 C C . GLN A 1 195 ? -8.300 -9.077 -4.857 1.00 95.00 195 GLN A C 1
ATOM 1511 O O . GLN A 1 195 ? -7.589 -8.084 -4.716 1.00 95.00 195 GLN A O 1
ATOM 1516 N N . THR A 1 196 ? -7.778 -10.301 -4.975 1.00 95.25 196 THR A N 1
ATOM 1517 C CA . THR A 1 196 ? -6.334 -10.560 -5.053 1.00 95.25 196 THR A CA 1
ATOM 1518 C C . THR A 1 196 ? -5.741 -10.006 -6.345 1.00 95.25 196 THR A C 1
ATOM 1520 O O . THR A 1 196 ? -4.653 -9.435 -6.307 1.00 95.25 196 THR A O 1
ATOM 1523 N N . GLU A 1 197 ? -6.452 -10.093 -7.472 1.00 93.44 197 GLU A N 1
ATOM 1524 C CA . GLU A 1 197 ? -6.039 -9.441 -8.718 1.00 93.44 197 GLU A CA 1
ATOM 1525 C C . GLU A 1 197 ? -5.985 -7.913 -8.550 1.00 93.44 197 GLU A C 1
ATOM 1527 O O . GLU A 1 197 ? -4.973 -7.294 -8.886 1.00 93.44 197 GLU A O 1
ATOM 1532 N N . GLU A 1 198 ? -7.022 -7.295 -7.972 1.00 94.19 198 GLU A N 1
ATOM 1533 C CA . GLU A 1 198 ? -7.032 -5.855 -7.668 1.00 94.19 198 GLU A CA 1
ATOM 1534 C C . GLU A 1 198 ? -5.881 -5.454 -6.731 1.00 94.19 198 GLU A C 1
ATOM 1536 O O . GLU A 1 198 ? -5.204 -4.445 -6.961 1.00 94.19 198 GLU A O 1
ATOM 1541 N N . LEU A 1 199 ? -5.617 -6.264 -5.702 1.00 96.56 199 LEU A N 1
ATOM 1542 C CA . LEU A 1 199 ? -4.498 -6.068 -4.790 1.00 96.56 199 LEU A CA 1
ATOM 1543 C C . LEU A 1 199 ? -3.164 -6.167 -5.510 1.00 96.56 199 LEU A C 1
ATOM 1545 O O . LEU A 1 199 ? -2.310 -5.311 -5.301 1.00 96.56 199 LEU A O 1
ATOM 1549 N N . LEU A 1 200 ? -2.984 -7.142 -6.393 1.00 95.88 200 LEU A N 1
ATOM 1550 C CA . LEU A 1 200 ? -1.752 -7.282 -7.154 1.00 95.88 200 LEU A CA 1
ATOM 1551 C C . LEU A 1 200 ? -1.495 -6.059 -8.041 1.00 95.88 200 LEU A C 1
ATOM 1553 O O . LEU A 1 200 ? -0.361 -5.581 -8.108 1.00 95.88 200 LEU A O 1
ATOM 1557 N N . GLN A 1 201 ? -2.536 -5.503 -8.671 1.00 95.00 201 GLN A N 1
ATOM 1558 C CA . GLN A 1 201 ? -2.418 -4.248 -9.423 1.00 95.00 201 GLN A CA 1
ATOM 1559 C C . GLN A 1 201 ? -2.019 -3.085 -8.506 1.00 95.00 201 GLN A C 1
ATOM 1561 O O . GLN A 1 201 ? -1.158 -2.282 -8.868 1.00 95.00 201 GLN A O 1
ATOM 1566 N N . ALA A 1 202 ? -2.604 -2.988 -7.311 1.00 96.19 202 ALA A N 1
ATOM 1567 C CA . ALA A 1 202 ? -2.254 -1.947 -6.349 1.00 96.19 202 ALA A CA 1
ATOM 1568 C C . ALA A 1 202 ? -0.807 -2.093 -5.841 1.00 96.19 202 ALA A C 1
ATOM 1570 O O . ALA A 1 202 ? -0.068 -1.110 -5.805 1.00 96.19 202 ALA A O 1
ATOM 1571 N N . VAL A 1 203 ? -0.377 -3.311 -5.512 1.00 96.62 203 VAL A N 1
ATOM 1572 C CA . VAL A 1 203 ? 0.989 -3.656 -5.080 1.00 96.62 203 VAL A CA 1
ATOM 1573 C C . VAL A 1 203 ? 2.001 -3.323 -6.176 1.00 96.62 203 VAL A C 1
ATOM 1575 O O . VAL A 1 203 ? 3.031 -2.703 -5.905 1.00 96.62 203 VAL A O 1
ATOM 1578 N N . PHE A 1 204 ? 1.673 -3.644 -7.430 1.00 95.94 204 PHE A N 1
ATOM 1579 C CA . PHE A 1 204 ? 2.457 -3.244 -8.595 1.00 95.94 204 PHE A CA 1
ATOM 1580 C C . PHE A 1 204 ? 2.591 -1.720 -8.686 1.00 95.94 204 PHE A C 1
ATOM 1582 O O . PHE A 1 204 ? 3.694 -1.195 -8.827 1.00 95.94 204 PHE A O 1
ATOM 1589 N N . GLN A 1 205 ? 1.487 -0.981 -8.537 1.00 93.81 205 GLN A N 1
ATOM 1590 C CA . GLN A 1 205 ? 1.494 0.485 -8.565 1.00 93.81 205 GLN A CA 1
ATOM 1591 C C . GLN A 1 205 ? 2.338 1.108 -7.444 1.00 93.81 205 GLN A C 1
ATOM 1593 O O . GLN A 1 205 ? 2.934 2.160 -7.671 1.00 93.81 205 GLN A O 1
ATOM 1598 N N . GLN A 1 206 ? 2.414 0.465 -6.274 1.00 93.62 206 GLN A N 1
ATOM 1599 C CA . GLN A 1 206 ? 3.284 0.877 -5.164 1.00 93.62 206 GLN A CA 1
ATOM 1600 C C . GLN A 1 206 ? 4.741 0.407 -5.318 1.00 93.62 206 GLN A C 1
ATOM 1602 O O . GLN A 1 206 ? 5.560 0.716 -4.460 1.00 93.62 206 GLN A O 1
ATOM 1607 N N . ALA A 1 207 ? 5.073 -0.337 -6.383 1.00 95.00 207 ALA A N 1
ATOM 1608 C CA . ALA A 1 207 ? 6.381 -0.965 -6.584 1.00 95.00 207 ALA A CA 1
ATOM 1609 C C . ALA A 1 207 ? 6.841 -1.820 -5.388 1.00 95.00 207 ALA A C 1
ATOM 1611 O O . ALA A 1 207 ? 8.033 -1.943 -5.108 1.00 95.00 207 ALA A O 1
ATOM 1612 N N . ASN A 1 208 ? 5.891 -2.435 -4.684 1.00 95.19 208 ASN A N 1
ATOM 1613 C CA . ASN A 1 208 ? 6.178 -3.293 -3.545 1.00 95.19 208 ASN A CA 1
ATOM 1614 C C . ASN A 1 208 ? 6.557 -4.695 -4.044 1.00 95.19 208 ASN A C 1
ATOM 1616 O O . ASN A 1 208 ? 5.722 -5.591 -4.169 1.00 95.19 208 ASN A O 1
ATOM 1620 N N . VAL A 1 209 ? 7.838 -4.852 -4.385 1.00 94.38 209 VAL A N 1
ATOM 1621 C CA . VAL A 1 209 ? 8.389 -6.053 -5.032 1.00 94.38 209 VAL A CA 1
ATOM 1622 C C . VAL A 1 209 ? 8.180 -7.308 -4.186 1.00 94.38 209 VAL A C 1
ATOM 1624 O O . VAL A 1 209 ? 7.799 -8.352 -4.714 1.00 94.38 209 VAL A O 1
ATOM 1627 N N . ASN A 1 210 ? 8.394 -7.202 -2.873 1.00 95.38 210 ASN A N 1
ATOM 1628 C CA . ASN A 1 210 ? 8.325 -8.343 -1.964 1.00 95.38 210 ASN A CA 1
ATOM 1629 C C . ASN A 1 210 ? 6.900 -8.893 -1.872 1.00 95.38 210 ASN A C 1
ATOM 1631 O O . ASN A 1 210 ? 6.690 -10.093 -2.053 1.00 95.38 210 ASN A O 1
ATOM 1635 N N . LEU A 1 211 ? 5.916 -8.015 -1.657 1.00 96.06 211 LEU A N 1
ATOM 1636 C CA . LEU A 1 211 ? 4.518 -8.426 -1.601 1.00 96.06 211 LEU A CA 1
ATOM 1637 C C . LEU A 1 211 ? 4.013 -8.890 -2.974 1.00 96.06 211 LEU A C 1
ATOM 1639 O O . LEU A 1 211 ? 3.256 -9.853 -3.043 1.00 96.06 211 LEU A O 1
ATOM 1643 N N . PHE A 1 212 ? 4.466 -8.273 -4.073 1.00 96.38 212 PHE A N 1
ATOM 1644 C CA . PHE A 1 212 ? 4.087 -8.699 -5.424 1.00 96.38 212 PHE A CA 1
ATOM 1645 C C . PHE A 1 212 ? 4.515 -10.143 -5.682 1.00 96.38 212 PHE A C 1
ATOM 1647 O O . PHE A 1 212 ? 3.684 -10.985 -6.017 1.00 96.38 212 PHE A O 1
ATOM 1654 N N . ASN A 1 213 ? 5.804 -10.435 -5.485 1.00 94.94 213 ASN A N 1
ATOM 1655 C CA . ASN A 1 213 ? 6.353 -11.772 -5.690 1.00 94.94 213 ASN A CA 1
ATOM 1656 C C . ASN A 1 213 ? 5.656 -12.787 -4.782 1.00 94.94 213 ASN A C 1
ATOM 1658 O O . ASN A 1 213 ? 5.273 -13.860 -5.245 1.00 94.94 213 ASN A O 1
ATOM 1662 N N . ARG A 1 214 ? 5.397 -12.419 -3.521 1.00 95.19 214 ARG A N 1
ATOM 1663 C CA . ARG A 1 214 ? 4.684 -13.288 -2.585 1.00 95.19 214 ARG A CA 1
ATOM 1664 C C . ARG A 1 214 ? 3.280 -13.654 -3.068 1.00 95.19 214 ARG A C 1
ATOM 1666 O O . ARG A 1 214 ? 2.896 -14.819 -2.989 1.00 95.19 214 ARG A O 1
ATOM 1673 N N . LEU A 1 215 ? 2.519 -12.682 -3.571 1.00 94.69 215 LEU A N 1
ATOM 1674 C CA . LEU A 1 215 ? 1.179 -12.927 -4.103 1.00 94.69 215 LEU A CA 1
ATOM 1675 C C . LEU A 1 215 ? 1.234 -13.837 -5.335 1.00 94.69 215 LEU A C 1
ATOM 1677 O O . LEU A 1 215 ? 0.501 -14.823 -5.389 1.00 94.69 215 LEU A O 1
ATOM 1681 N N . VAL A 1 216 ? 2.137 -13.559 -6.283 1.00 93.44 216 VAL A N 1
ATOM 1682 C CA . VAL A 1 216 ? 2.343 -14.396 -7.481 1.00 93.44 216 VAL A CA 1
ATOM 1683 C C . VAL A 1 216 ? 2.683 -15.840 -7.106 1.00 93.44 216 VAL A C 1
ATOM 1685 O O . VAL A 1 216 ? 2.122 -16.766 -7.688 1.00 93.44 216 VAL A O 1
ATOM 1688 N N . GLU A 1 217 ? 3.552 -16.047 -6.115 1.00 92.62 217 GLU A N 1
ATOM 1689 C CA . GLU A 1 217 ? 3.910 -17.379 -5.613 1.00 92.62 217 GLU A CA 1
ATOM 1690 C C . GLU A 1 217 ? 2.731 -18.116 -4.967 1.00 92.62 217 GLU A C 1
ATOM 1692 O O . GLU A 1 217 ? 2.638 -19.338 -5.098 1.00 92.62 217 GLU A O 1
ATOM 1697 N N . LYS A 1 218 ? 1.834 -17.398 -4.274 1.00 91.62 218 LYS A N 1
ATOM 1698 C CA . LYS A 1 218 ? 0.636 -17.986 -3.650 1.00 91.62 218 LYS A CA 1
ATOM 1699 C C . LYS A 1 218 ? -0.326 -18.532 -4.712 1.00 91.62 218 LYS A C 1
ATOM 1701 O O . LYS A 1 218 ? -0.891 -19.603 -4.521 1.00 91.62 218 LYS A O 1
ATOM 1706 N N . GLY A 1 219 ? -0.449 -17.842 -5.849 1.00 85.75 219 GLY A N 1
ATOM 1707 C CA . GLY A 1 219 ? -1.157 -18.351 -7.029 1.00 85.75 219 GLY A CA 1
ATOM 1708 C C . GLY A 1 219 ? -2.684 -18.399 -6.901 1.00 85.75 219 GLY A C 1
ATOM 1709 O O . GLY A 1 219 ? -3.332 -19.135 -7.642 1.00 85.75 219 GLY A O 1
ATOM 1710 N N . ASP A 1 220 ? -3.272 -17.608 -5.999 1.00 85.19 220 ASP A N 1
ATOM 1711 C CA . ASP A 1 220 ? -4.725 -17.568 -5.744 1.00 85.19 220 ASP A CA 1
ATOM 1712 C C . ASP A 1 220 ? -5.533 -16.805 -6.823 1.00 85.19 220 ASP A C 1
ATOM 1714 O O . ASP A 1 220 ? -6.700 -16.466 -6.625 1.00 85.19 220 ASP A O 1
ATOM 1718 N N . PHE A 1 221 ? -4.925 -16.499 -7.970 1.00 87.62 221 PHE A N 1
ATOM 1719 C CA . PHE A 1 221 ? -5.505 -15.709 -9.059 1.00 87.62 221 PHE A CA 1
ATOM 1720 C C . PHE A 1 221 ? -4.883 -16.105 -10.408 1.00 87.62 221 PHE A C 1
ATOM 1722 O O . PHE A 1 221 ? -3.920 -16.872 -10.473 1.00 87.62 221 PHE A O 1
ATOM 1729 N N . ILE A 1 222 ? -5.438 -15.587 -11.506 1.00 84.62 222 ILE A N 1
ATOM 1730 C CA . ILE A 1 222 ? -5.000 -15.919 -12.865 1.00 84.62 222 ILE A CA 1
ATOM 1731 C C . ILE A 1 222 ? -4.253 -14.728 -13.467 1.00 84.62 222 ILE A C 1
ATOM 1733 O O . ILE A 1 222 ? -4.836 -13.674 -13.696 1.00 84.62 222 ILE A O 1
ATOM 1737 N N . ILE A 1 223 ? -2.970 -14.918 -13.782 1.00 86.12 223 ILE A N 1
ATOM 1738 C CA . ILE A 1 223 ? -2.210 -13.997 -14.639 1.00 86.12 223 ILE A CA 1
ATOM 1739 C C . ILE A 1 223 ? -2.432 -14.423 -16.085 1.00 86.12 223 ILE A C 1
ATOM 1741 O O . ILE A 1 223 ? -1.771 -15.340 -16.576 1.00 86.12 223 ILE A O 1
ATOM 1745 N N . ASP A 1 224 ? -3.372 -13.775 -16.764 1.00 87.88 224 ASP A N 1
ATOM 1746 C CA . ASP A 1 224 ? -3.573 -13.963 -18.197 1.00 87.88 224 ASP A CA 1
ATOM 1747 C C . ASP A 1 224 ? -2.817 -12.904 -19.024 1.00 87.88 224 ASP A C 1
ATOM 1749 O O . ASP A 1 224 ? -2.107 -12.023 -18.511 1.00 87.88 224 ASP A O 1
ATOM 1753 N N . SER A 1 225 ? -2.941 -13.008 -20.348 1.00 86.19 225 SER A N 1
ATOM 1754 C CA . SER A 1 225 ? -2.358 -12.027 -21.258 1.00 86.19 225 SER A CA 1
ATOM 1755 C C . SER A 1 225 ? -2.980 -10.644 -21.079 1.00 86.19 225 SER A C 1
ATOM 1757 O O . SER A 1 225 ? -2.259 -9.661 -21.161 1.00 86.19 225 SER A O 1
ATOM 1759 N N . ASN A 1 226 ? -4.281 -10.536 -20.798 1.00 89.62 226 ASN A N 1
ATOM 1760 C CA . ASN A 1 226 ? -4.955 -9.240 -20.668 1.00 89.62 226 ASN A CA 1
ATOM 1761 C C . ASN A 1 226 ? -4.448 -8.468 -19.452 1.00 89.62 226 ASN A C 1
ATOM 1763 O O . ASN A 1 226 ? -4.178 -7.272 -19.547 1.00 89.62 226 ASN A O 1
ATOM 1767 N N . PHE A 1 227 ? -4.274 -9.159 -18.328 1.00 90.12 227 PHE A N 1
ATOM 1768 C CA . PHE A 1 227 ? -3.676 -8.614 -17.121 1.00 90.12 227 PHE A CA 1
ATOM 1769 C C . PHE A 1 227 ? -2.251 -8.125 -17.394 1.00 90.12 227 PHE A C 1
ATOM 1771 O O . PHE A 1 227 ? -1.898 -6.991 -17.065 1.00 90.12 227 PHE A O 1
ATOM 1778 N N . SER A 1 228 ? -1.449 -8.961 -18.059 1.00 89.75 228 SER A N 1
ATOM 1779 C CA . SER A 1 228 ? -0.057 -8.636 -18.378 1.00 89.75 228 SER A CA 1
ATOM 1780 C C . SER A 1 228 ? 0.056 -7.431 -19.318 1.00 89.75 228 SER A C 1
ATOM 1782 O O . SER A 1 228 ? 0.855 -6.527 -19.072 1.00 89.75 228 SER A O 1
ATOM 1784 N N . GLU A 1 229 ? -0.781 -7.386 -20.355 1.00 91.25 229 GLU A N 1
ATOM 1785 C CA . GLU A 1 229 ? -0.872 -6.275 -21.304 1.00 91.25 229 GLU A CA 1
ATOM 1786 C C . GLU A 1 229 ? -1.341 -4.985 -20.636 1.00 91.25 229 GLU A C 1
ATOM 1788 O O . GLU A 1 229 ? -0.789 -3.915 -20.895 1.00 91.25 229 GLU A O 1
ATOM 1793 N N . LYS A 1 230 ? -2.314 -5.074 -19.723 1.00 92.56 230 LYS A N 1
ATOM 1794 C CA . LYS A 1 230 ? -2.777 -3.925 -18.946 1.00 92.56 230 LYS A CA 1
ATOM 1795 C C . LYS A 1 230 ? -1.641 -3.335 -18.113 1.00 92.56 230 LYS A C 1
ATOM 1797 O O . LYS A 1 230 ? -1.397 -2.135 -18.203 1.00 92.56 230 LYS A O 1
ATOM 1802 N N . LEU A 1 231 ? -0.924 -4.152 -17.335 1.00 92.94 231 LEU A N 1
ATOM 1803 C CA . LEU A 1 231 ? 0.181 -3.655 -16.508 1.00 92.94 231 LEU A CA 1
ATOM 1804 C C . LEU A 1 231 ? 1.330 -3.085 -17.350 1.00 92.94 231 LEU A C 1
ATOM 1806 O O . LEU A 1 231 ? 1.922 -2.068 -16.977 1.00 92.94 231 LEU A O 1
ATOM 1810 N N . PHE A 1 232 ? 1.633 -3.707 -18.493 1.00 93.12 232 PHE A N 1
ATOM 1811 C CA . PHE A 1 232 ? 2.619 -3.191 -19.440 1.00 93.12 232 PHE A CA 1
ATOM 1812 C C . PHE A 1 232 ? 2.194 -1.829 -20.009 1.00 93.12 232 PHE A C 1
ATOM 1814 O O . PHE A 1 232 ? 2.959 -0.868 -19.920 1.00 93.12 232 PHE A O 1
ATOM 1821 N N . SER A 1 233 ? 0.967 -1.716 -20.526 1.00 93.31 233 SER A N 1
ATOM 1822 C CA . SER A 1 233 ? 0.426 -0.473 -21.086 1.00 93.31 233 SER A CA 1
ATOM 1823 C C . SER A 1 233 ? 0.374 0.651 -20.048 1.00 93.31 233 SER A C 1
ATOM 1825 O O . SER A 1 233 ? 0.874 1.746 -20.315 1.00 93.31 233 SER A O 1
ATOM 1827 N N . ASP A 1 234 ? -0.132 0.366 -18.843 1.00 92.38 234 ASP A N 1
ATOM 1828 C CA . ASP A 1 234 ? -0.176 1.313 -17.724 1.00 92.38 234 ASP A CA 1
ATOM 1829 C C . ASP A 1 234 ? 1.238 1.823 -17.378 1.00 92.38 234 ASP A C 1
ATOM 1831 O O . ASP A 1 234 ? 1.436 3.018 -17.148 1.00 92.38 234 ASP A O 1
ATOM 1835 N N . SER A 1 235 ? 2.243 0.940 -17.404 1.00 92.50 235 SER A N 1
ATOM 1836 C CA . SER A 1 235 ? 3.641 1.301 -17.130 1.00 92.50 235 SER A CA 1
ATOM 1837 C C . SER A 1 235 ? 4.246 2.178 -18.224 1.00 92.50 235 SER A C 1
ATOM 1839 O O . SER A 1 235 ? 4.917 3.162 -17.914 1.00 92.50 235 SER A O 1
ATOM 1841 N N . MET A 1 236 ? 3.997 1.858 -19.497 1.00 92.38 236 MET A N 1
ATOM 1842 C CA . MET A 1 236 ? 4.499 2.652 -20.623 1.00 92.38 236 MET A CA 1
ATOM 1843 C C . MET A 1 236 ? 3.878 4.052 -20.638 1.00 92.38 236 MET A C 1
ATOM 1845 O O . MET A 1 236 ? 4.609 5.037 -20.740 1.00 92.38 236 MET A O 1
ATOM 1849 N N . MET A 1 237 ? 2.560 4.159 -20.434 1.00 92.62 237 MET A N 1
ATOM 1850 C CA . MET A 1 237 ? 1.879 5.456 -20.309 1.00 92.62 237 MET A CA 1
ATOM 1851 C C . MET A 1 237 ? 2.433 6.277 -19.141 1.00 92.62 237 MET A C 1
ATOM 1853 O O . MET A 1 237 ? 2.621 7.487 -19.255 1.00 92.62 237 MET A O 1
ATOM 1857 N N . ALA A 1 238 ? 2.716 5.633 -18.007 1.00 89.69 238 ALA A N 1
ATOM 1858 C CA . ALA A 1 238 ? 3.251 6.316 -16.839 1.00 89.69 238 ALA A CA 1
ATOM 1859 C C . ALA A 1 238 ? 4.687 6.830 -17.047 1.00 89.69 238 ALA A C 1
ATOM 1861 O O . ALA A 1 238 ? 5.044 7.863 -16.477 1.00 89.69 238 ALA A O 1
ATOM 1862 N N . ILE A 1 239 ? 5.504 6.132 -17.841 1.00 89.50 239 ILE A N 1
ATOM 1863 C CA . ILE A 1 239 ? 6.850 6.581 -18.230 1.00 89.50 239 ILE A CA 1
ATOM 1864 C C . ILE A 1 239 ? 6.764 7.767 -19.190 1.00 89.50 239 ILE A C 1
ATOM 1866 O O . ILE A 1 239 ? 7.452 8.765 -18.982 1.00 89.50 239 ILE A O 1
ATOM 1870 N N . GLU A 1 240 ? 5.898 7.691 -20.201 1.00 90.00 240 GLU A N 1
ATOM 1871 C CA . GLU A 1 240 ? 5.687 8.784 -21.155 1.00 90.00 240 GLU A CA 1
ATOM 1872 C C . GLU A 1 240 ? 5.204 10.055 -20.446 1.00 90.00 240 GLU A C 1
ATOM 1874 O O . GLU A 1 240 ? 5.784 11.129 -20.620 1.00 90.00 240 GLU A O 1
ATOM 1879 N N . TYR A 1 241 ? 4.221 9.918 -19.552 1.00 88.12 241 TYR A N 1
ATOM 1880 C CA . TYR A 1 241 ? 3.730 11.023 -18.734 1.00 88.12 241 TYR A CA 1
ATOM 1881 C C . TYR A 1 241 ? 4.838 11.658 -17.881 1.00 88.12 241 TYR A C 1
ATOM 1883 O O . TYR A 1 241 ? 4.921 12.882 -17.783 1.00 88.12 241 TYR A O 1
ATOM 1891 N N . GLU A 1 242 ? 5.704 10.850 -17.264 1.00 85.44 242 GLU A N 1
ATOM 1892 C CA . GLU A 1 242 ? 6.811 11.361 -16.449 1.00 85.44 242 GLU A CA 1
ATOM 1893 C C . GLU A 1 242 ? 7.863 12.080 -17.313 1.00 85.44 242 GLU A C 1
ATOM 1895 O O . GLU A 1 242 ? 8.369 13.135 -16.921 1.00 85.44 242 GLU A O 1
ATOM 1900 N N . ALA A 1 243 ? 8.154 11.572 -18.513 1.00 85.12 243 ALA A N 1
ATOM 1901 C CA . ALA A 1 243 ? 9.049 12.231 -19.461 1.00 85.12 243 ALA A CA 1
ATOM 1902 C C . ALA A 1 243 ? 8.511 13.610 -19.883 1.00 85.12 243 ALA A C 1
ATOM 1904 O O . ALA A 1 243 ? 9.252 14.600 -19.867 1.00 85.12 243 ALA A O 1
ATOM 1905 N N . ASP A 1 244 ? 7.219 13.704 -20.195 1.00 85.38 244 ASP A N 1
ATOM 1906 C CA . ASP A 1 244 ? 6.579 14.962 -20.579 1.00 85.38 244 ASP A CA 1
ATOM 1907 C C . ASP A 1 244 ? 6.460 15.941 -19.411 1.00 85.38 244 ASP A C 1
ATOM 1909 O O . ASP A 1 244 ? 6.776 17.126 -19.561 1.00 85.38 244 ASP A O 1
ATOM 1913 N N . TYR A 1 245 ? 6.100 15.457 -18.221 1.00 82.88 245 TYR A N 1
ATOM 1914 C CA . TYR A 1 245 ? 6.091 16.265 -17.004 1.00 82.88 245 TYR A CA 1
ATOM 1915 C C . TYR A 1 245 ? 7.470 16.881 -16.731 1.00 82.88 245 TYR A C 1
ATOM 1917 O O . TYR A 1 245 ? 7.580 18.074 -16.423 1.00 82.88 245 TYR A O 1
ATOM 1925 N N . ASN A 1 246 ? 8.541 16.102 -16.899 1.00 77.44 246 ASN A N 1
ATOM 1926 C CA . ASN A 1 246 ? 9.904 16.581 -16.697 1.00 77.44 246 ASN A CA 1
ATOM 1927 C C . ASN A 1 246 ? 10.314 17.627 -17.740 1.00 77.44 246 ASN A C 1
ATOM 1929 O O . ASN A 1 246 ? 10.860 18.666 -17.358 1.00 77.44 246 ASN A O 1
ATOM 1933 N N . ARG A 1 247 ? 9.970 17.431 -19.020 1.00 80.19 247 ARG A N 1
ATOM 1934 C CA . ARG A 1 247 ? 10.190 18.432 -20.083 1.00 80.19 247 ARG A CA 1
ATOM 1935 C C . ARG A 1 247 ? 9.483 19.753 -19.783 1.00 80.19 247 ARG A C 1
ATOM 1937 O O . ARG A 1 247 ? 10.111 20.809 -19.851 1.00 80.19 247 ARG A O 1
ATOM 1944 N N . LEU A 1 248 ? 8.199 19.699 -19.423 1.00 80.69 248 LEU A N 1
ATOM 1945 C CA . LEU A 1 248 ? 7.397 20.888 -19.115 1.00 80.69 248 LEU A CA 1
ATOM 1946 C C . LEU A 1 248 ? 7.917 21.620 -17.881 1.00 80.69 248 LEU A C 1
ATOM 1948 O O . LEU A 1 248 ? 8.009 22.847 -17.884 1.00 80.69 248 LEU A O 1
ATOM 1952 N N . THR A 1 249 ? 8.306 20.876 -16.845 1.00 75.81 249 THR A N 1
ATOM 1953 C CA . THR A 1 249 ? 8.849 21.471 -15.624 1.00 75.81 249 THR A CA 1
ATOM 1954 C C . THR A 1 249 ? 10.136 22.235 -15.929 1.00 75.81 249 THR A C 1
ATOM 1956 O O . THR A 1 249 ? 10.208 23.414 -15.599 1.00 75.81 249 THR A O 1
ATOM 1959 N N . ILE A 1 250 ? 11.092 21.617 -16.638 1.00 73.12 250 ILE A N 1
ATOM 1960 C CA . ILE A 1 250 ? 12.358 22.258 -17.044 1.00 73.12 250 ILE A CA 1
ATOM 1961 C C . ILE A 1 250 ? 12.098 23.511 -17.893 1.00 73.12 250 ILE A C 1
ATOM 1963 O O . ILE A 1 250 ? 12.709 24.555 -17.665 1.00 73.12 250 ILE A O 1
ATOM 1967 N N . ALA A 1 251 ? 11.163 23.436 -18.844 1.00 76.19 251 ALA A N 1
ATOM 1968 C CA . ALA A 1 251 ? 10.799 24.576 -19.682 1.00 76.19 251 ALA A CA 1
ATOM 1969 C C . ALA A 1 251 ? 10.178 25.733 -18.875 1.00 76.19 251 ALA A C 1
ATOM 1971 O O . ALA A 1 251 ? 10.416 26.897 -19.189 1.00 76.19 251 ALA A O 1
ATOM 1972 N N . SER A 1 252 ? 9.394 25.422 -17.837 1.00 74.69 252 SER A N 1
ATOM 1973 C CA . SER A 1 252 ? 8.667 26.413 -17.031 1.00 74.69 252 SER A CA 1
ATOM 1974 C C . SER A 1 252 ? 9.502 27.070 -15.930 1.00 74.69 252 SER A C 1
ATOM 1976 O O . SER A 1 252 ? 9.315 28.253 -15.653 1.00 74.69 252 SER A O 1
ATOM 1978 N N . THR A 1 253 ? 10.431 26.339 -15.307 1.00 66.00 253 THR A N 1
ATOM 1979 C CA . THR A 1 253 ? 11.272 26.875 -14.226 1.00 66.00 253 THR A CA 1
ATOM 1980 C C . THR A 1 253 ? 12.486 27.635 -14.756 1.00 66.00 253 THR A C 1
ATOM 1982 O O . THR A 1 253 ? 13.152 28.335 -13.994 1.00 66.00 253 THR A O 1
ATOM 1985 N N . GLY A 1 254 ? 12.803 27.494 -16.050 1.00 60.31 254 GLY A N 1
ATOM 1986 C CA . GLY A 1 254 ? 14.132 27.811 -16.567 1.00 60.31 254 GLY A CA 1
ATOM 1987 C C . GLY A 1 254 ? 15.202 26.981 -15.847 1.00 60.31 254 GLY A C 1
ATOM 1988 O O . GLY A 1 254 ? 14.895 26.166 -14.976 1.00 60.31 254 GLY A O 1
ATOM 1989 N N . ASN A 1 255 ? 16.481 27.214 -16.144 1.00 57.25 255 ASN A N 1
ATOM 1990 C CA . ASN A 1 255 ? 17.597 26.594 -15.409 1.00 57.25 255 ASN A CA 1
ATOM 1991 C C . ASN A 1 255 ? 17.693 27.056 -13.932 1.00 57.25 255 ASN A C 1
ATOM 1993 O O . ASN A 1 255 ? 18.740 26.900 -13.305 1.00 57.25 255 ASN A O 1
ATOM 1997 N N . ALA A 1 256 ? 16.646 27.668 -13.365 1.00 54.41 256 ALA A N 1
ATOM 1998 C CA . ALA A 1 256 ? 16.592 27.951 -11.942 1.00 54.41 256 ALA A CA 1
ATOM 1999 C C . ALA A 1 256 ? 16.698 26.627 -11.179 1.00 54.41 256 ALA A C 1
ATOM 2001 O O . ALA A 1 256 ? 16.051 25.650 -11.559 1.00 54.41 256 ALA A O 1
ATOM 2002 N N . LYS A 1 257 ? 17.532 26.611 -10.128 1.00 59.53 257 LYS A N 1
ATOM 2003 C CA . LYS A 1 257 ? 17.773 25.449 -9.263 1.00 59.53 257 LYS A CA 1
ATOM 2004 C C . LYS A 1 257 ? 16.464 24.710 -9.015 1.00 59.53 257 LYS A C 1
ATOM 2006 O O . LYS A 1 257 ? 15.595 25.208 -8.299 1.00 59.53 257 LYS A O 1
ATOM 2011 N N . VAL A 1 258 ? 16.341 23.537 -9.629 1.00 63.69 258 VAL A N 1
ATOM 2012 C CA . VAL A 1 258 ? 15.272 22.603 -9.310 1.00 63.69 258 VAL A CA 1
ATOM 2013 C C . VAL A 1 258 ? 15.389 22.338 -7.812 1.00 63.69 258 VAL A C 1
ATOM 2015 O O . VAL A 1 258 ? 16.464 21.979 -7.334 1.00 63.69 258 VAL A O 1
ATOM 2018 N N . ASP A 1 259 ? 14.320 22.621 -7.069 1.00 72.19 259 ASP A N 1
ATOM 2019 C CA . ASP A 1 259 ? 14.274 22.425 -5.618 1.00 72.19 259 ASP A CA 1
ATOM 2020 C C . ASP A 1 259 ? 14.742 20.998 -5.287 1.00 72.19 259 ASP A C 1
ATOM 2022 O O . ASP A 1 259 ? 14.325 20.039 -5.945 1.00 72.19 259 ASP A O 1
ATOM 2026 N N . SER A 1 260 ? 15.603 20.841 -4.278 1.00 77.88 260 SER A N 1
ATOM 2027 C CA . SER A 1 260 ? 16.118 19.532 -3.865 1.00 77.88 260 SER A CA 1
ATOM 2028 C C . SER A 1 260 ? 14.982 18.553 -3.571 1.00 77.88 260 SER A C 1
ATOM 2030 O O . SER A 1 260 ? 15.076 17.382 -3.929 1.00 77.88 260 SER A O 1
ATOM 2032 N N . LYS A 1 261 ? 13.852 19.044 -3.043 1.00 78.81 261 LYS A N 1
ATOM 2033 C CA . LYS A 1 261 ? 12.637 18.241 -2.832 1.00 78.81 261 LYS A CA 1
ATOM 2034 C C . LYS A 1 261 ? 12.056 17.683 -4.128 1.00 78.81 261 LYS A C 1
ATOM 2036 O O . LYS A 1 261 ? 11.608 16.538 -4.163 1.00 78.81 261 LYS A O 1
ATOM 2041 N N . LEU A 1 262 ? 12.047 18.482 -5.192 1.00 79.75 262 LEU A N 1
ATOM 2042 C CA . LEU A 1 262 ? 11.547 18.058 -6.496 1.00 79.75 262 LEU A CA 1
ATOM 2043 C C . LEU A 1 262 ? 12.489 17.024 -7.129 1.00 79.75 262 LEU A C 1
ATOM 2045 O O . LEU A 1 262 ? 12.010 16.065 -7.730 1.00 79.75 262 LEU A O 1
ATOM 2049 N N . ASN A 1 263 ? 13.803 17.163 -6.935 1.00 81.50 263 ASN A N 1
ATOM 2050 C CA . ASN A 1 263 ? 14.779 16.159 -7.364 1.00 81.50 263 ASN A CA 1
ATOM 2051 C C . ASN A 1 263 ? 14.622 14.837 -6.605 1.00 81.50 263 ASN A C 1
ATOM 2053 O O . ASN A 1 263 ? 14.553 13.789 -7.244 1.00 81.50 263 ASN A O 1
ATOM 2057 N N . THR A 1 264 ? 14.462 14.869 -5.280 1.00 84.25 264 THR A N 1
ATOM 2058 C CA . THR A 1 264 ? 14.175 13.664 -4.484 1.00 84.25 264 THR A CA 1
ATOM 2059 C C . THR A 1 264 ? 12.891 12.977 -4.953 1.00 84.25 264 THR A C 1
ATOM 2061 O O . THR A 1 264 ? 12.875 11.763 -5.146 1.00 84.25 264 THR A O 1
ATOM 2064 N N . LEU A 1 265 ? 11.824 13.742 -5.211 1.00 85.06 265 LEU A N 1
ATOM 2065 C CA . LEU A 1 265 ? 10.565 13.185 -5.711 1.00 85.06 265 LEU A CA 1
ATOM 2066 C C . LEU A 1 265 ? 10.726 12.533 -7.092 1.00 85.06 265 LEU A C 1
ATOM 2068 O O . LEU A 1 265 ? 10.153 11.473 -7.340 1.00 85.06 265 LEU A O 1
ATOM 2072 N N . ARG A 1 266 ? 11.502 13.143 -7.993 1.00 84.56 266 ARG A N 1
ATOM 2073 C CA . ARG A 1 266 ? 11.801 12.578 -9.319 1.00 84.56 266 ARG A CA 1
ATOM 2074 C C . ARG A 1 266 ? 12.591 11.282 -9.222 1.00 84.56 266 ARG A C 1
ATOM 2076 O O . ARG A 1 266 ? 12.198 10.300 -9.843 1.00 84.56 266 ARG A O 1
ATOM 2083 N N . GLN A 1 267 ? 13.656 11.262 -8.421 1.00 88.06 267 GLN A N 1
ATOM 2084 C CA . GLN A 1 267 ? 14.451 10.054 -8.186 1.00 88.06 267 GLN A CA 1
ATOM 2085 C C . GLN A 1 267 ? 13.577 8.920 -7.651 1.00 88.06 267 GLN A C 1
ATOM 2087 O O . GLN A 1 267 ? 13.592 7.824 -8.206 1.00 88.06 267 GLN A O 1
ATOM 2092 N N . TYR A 1 268 ? 12.737 9.211 -6.655 1.00 89.94 268 TYR A N 1
ATOM 2093 C CA . TYR A 1 268 ? 11.788 8.247 -6.106 1.00 89.94 268 TYR A CA 1
ATOM 2094 C C . TYR A 1 268 ? 10.832 7.688 -7.175 1.00 89.94 268 TYR A C 1
ATOM 2096 O O . TYR A 1 268 ? 10.629 6.475 -7.267 1.00 89.94 268 TYR A O 1
ATOM 2104 N N . ARG A 1 269 ? 10.271 8.546 -8.038 1.00 89.94 269 ARG A N 1
ATOM 2105 C CA . ARG A 1 269 ? 9.395 8.105 -9.137 1.00 89.94 269 ARG A CA 1
ATOM 2106 C C . ARG A 1 269 ? 10.128 7.229 -10.146 1.00 89.94 269 ARG A C 1
ATOM 2108 O O . ARG A 1 269 ? 9.577 6.215 -10.560 1.00 89.94 269 ARG A O 1
ATOM 2115 N N . ILE A 1 270 ? 11.354 7.584 -10.524 1.00 90.88 270 ILE A N 1
ATOM 2116 C CA . ILE A 1 270 ? 12.167 6.792 -11.458 1.00 90.88 270 ILE A CA 1
ATOM 2117 C C . ILE A 1 270 ? 12.484 5.421 -10.864 1.00 90.88 270 ILE A C 1
ATOM 2119 O O . ILE A 1 270 ? 12.248 4.413 -11.522 1.00 90.88 270 ILE A O 1
ATOM 2123 N N . GLN A 1 271 ? 12.916 5.366 -9.603 1.00 93.00 271 GLN A N 1
ATOM 2124 C CA . GLN A 1 271 ? 13.154 4.106 -8.891 1.00 93.00 271 GLN A CA 1
ATOM 2125 C C . GLN A 1 271 ? 11.892 3.235 -8.838 1.00 93.00 271 GLN A C 1
ATOM 2127 O O . GLN A 1 271 ? 11.953 2.040 -9.118 1.00 93.00 271 GLN A O 1
ATOM 2132 N N . THR A 1 272 ? 10.733 3.846 -8.573 1.00 92.81 272 THR A N 1
ATOM 2133 C CA . THR A 1 272 ? 9.427 3.165 -8.605 1.00 92.81 272 THR A CA 1
ATOM 2134 C C . THR A 1 272 ? 9.154 2.551 -9.984 1.00 92.81 272 THR A C 1
ATOM 2136 O O . THR A 1 272 ? 8.719 1.403 -10.075 1.00 92.81 272 THR A O 1
ATOM 2139 N N . ARG A 1 273 ? 9.434 3.280 -11.076 1.00 93.81 273 ARG A N 1
ATOM 2140 C CA . ARG A 1 273 ? 9.260 2.768 -12.448 1.00 93.81 273 ARG A CA 1
ATOM 2141 C C . ARG A 1 273 ? 10.224 1.634 -12.759 1.00 93.81 273 ARG A C 1
ATOM 2143 O O . ARG A 1 273 ? 9.786 0.625 -13.297 1.00 93.81 273 ARG A O 1
ATOM 2150 N N . ILE A 1 274 ? 11.495 1.762 -12.387 1.00 94.69 274 ILE A N 1
ATOM 2151 C CA . ILE A 1 274 ? 12.492 0.699 -12.570 1.00 94.69 274 ILE A CA 1
ATOM 2152 C C . ILE A 1 274 ? 12.013 -0.591 -11.891 1.00 94.69 274 ILE A C 1
ATOM 2154 O O . ILE A 1 274 ? 11.935 -1.631 -12.544 1.00 94.69 274 ILE A O 1
ATOM 2158 N N . ALA A 1 275 ? 11.596 -0.515 -10.625 1.00 94.50 275 ALA A N 1
ATOM 2159 C CA . ALA A 1 275 ? 11.078 -1.664 -9.886 1.00 94.50 275 ALA A CA 1
ATOM 2160 C C . ALA A 1 275 ? 9.835 -2.286 -10.554 1.00 94.50 275 ALA A C 1
ATOM 2162 O O . ALA A 1 275 ? 9.741 -3.507 -10.680 1.00 94.50 275 ALA A O 1
ATOM 2163 N N . GLN A 1 276 ? 8.910 -1.468 -11.064 1.00 94.31 276 GLN A N 1
ATOM 2164 C CA . GLN A 1 276 ? 7.752 -1.944 -11.831 1.00 94.31 276 GLN A CA 1
ATOM 2165 C C . GLN A 1 276 ? 8.159 -2.692 -13.102 1.00 94.31 276 GLN A C 1
ATOM 2167 O O . GLN A 1 276 ? 7.689 -3.803 -13.339 1.00 94.31 276 GLN A O 1
ATOM 2172 N N . LEU A 1 277 ? 9.057 -2.131 -13.914 1.00 94.81 277 LEU A N 1
ATOM 2173 C CA . LEU A 1 277 ? 9.508 -2.792 -15.141 1.00 94.81 277 LEU A CA 1
ATOM 2174 C C . LEU A 1 277 ? 10.252 -4.102 -14.841 1.00 94.81 277 LEU A C 1
ATOM 2176 O O . LEU A 1 277 ? 10.092 -5.084 -15.570 1.00 94.81 277 LEU A O 1
ATOM 2180 N N . GLN A 1 278 ? 11.018 -4.151 -13.747 1.00 94.31 278 GLN A N 1
ATOM 2181 C CA . GLN A 1 278 ? 11.659 -5.378 -13.272 1.00 94.31 278 GLN A CA 1
ATOM 2182 C C . GLN A 1 278 ? 10.622 -6.440 -12.882 1.00 94.31 278 GLN A C 1
ATOM 2184 O O . GLN A 1 278 ? 10.757 -7.590 -13.305 1.00 94.31 278 GLN A O 1
ATOM 2189 N N . LEU A 1 279 ? 9.553 -6.062 -12.169 1.00 93.81 279 LEU A N 1
ATOM 2190 C CA . LEU A 1 279 ? 8.446 -6.967 -11.841 1.00 93.81 279 LEU A CA 1
ATOM 2191 C C . LEU A 1 279 ? 7.771 -7.531 -13.095 1.00 93.81 279 LEU A C 1
ATOM 2193 O O . LEU A 1 279 ? 7.572 -8.745 -13.176 1.00 93.81 279 LEU A O 1
ATOM 2197 N N . LEU A 1 280 ? 7.474 -6.683 -14.089 1.00 93.06 280 LEU A N 1
ATOM 2198 C CA . LEU A 1 280 ? 6.905 -7.120 -15.371 1.00 93.06 280 LEU A CA 1
ATOM 2199 C C . LEU A 1 280 ? 7.818 -8.145 -16.057 1.00 93.06 280 LEU A C 1
ATOM 2201 O O . LEU A 1 280 ? 7.362 -9.188 -16.523 1.00 93.06 280 LEU A O 1
ATOM 2205 N N . LYS A 1 281 ? 9.124 -7.862 -16.101 1.00 91.94 281 LYS A N 1
ATOM 2206 C CA . LYS A 1 281 ? 10.119 -8.708 -16.769 1.00 91.94 281 LYS A CA 1
ATOM 2207 C C . LYS A 1 281 ? 10.301 -10.068 -16.086 1.00 91.94 281 LYS A C 1
ATOM 2209 O O . LYS A 1 281 ? 10.541 -11.060 -16.782 1.00 91.94 281 LYS A O 1
ATOM 2214 N N . GLN A 1 282 ? 10.226 -10.106 -14.755 1.00 90.75 282 GLN A N 1
ATOM 2215 C CA . GLN A 1 282 ? 10.450 -11.307 -13.945 1.00 90.75 282 GLN A CA 1
ATOM 2216 C C . GLN A 1 282 ? 9.217 -12.211 -13.879 1.00 90.75 282 GLN A C 1
ATOM 2218 O O . GLN A 1 282 ? 9.350 -13.424 -14.029 1.00 90.75 282 GLN A O 1
ATOM 2223 N N . ASN A 1 283 ? 8.034 -11.629 -13.679 1.00 88.12 283 ASN A N 1
ATOM 2224 C CA . ASN A 1 283 ? 6.849 -12.388 -13.277 1.00 88.12 283 ASN A CA 1
ATOM 2225 C C . ASN A 1 283 ? 5.823 -12.596 -14.393 1.00 88.12 283 ASN A C 1
ATOM 2227 O O . ASN A 1 283 ? 4.946 -13.444 -14.250 1.00 88.12 283 ASN A O 1
ATOM 2231 N N . LEU A 1 284 ? 5.905 -11.851 -15.502 1.00 86.00 284 LEU A N 1
ATOM 2232 C CA . LEU A 1 284 ? 4.887 -11.905 -16.550 1.00 86.00 284 LEU A CA 1
ATOM 2233 C C . LEU A 1 284 ? 5.386 -12.569 -17.832 1.00 86.00 284 LEU A C 1
ATOM 2235 O O . LEU A 1 284 ? 6.538 -12.436 -18.266 1.00 86.00 284 LEU A O 1
ATOM 2239 N N . GLN A 1 285 ? 4.468 -13.275 -18.489 1.00 86.62 285 GLN A N 1
ATOM 2240 C CA . GLN A 1 285 ? 4.698 -13.855 -19.806 1.00 86.62 285 GLN A CA 1
ATOM 2241 C C . GLN A 1 285 ? 4.495 -12.793 -20.886 1.00 86.62 285 GLN A C 1
ATOM 2243 O O . GLN A 1 285 ? 3.446 -12.695 -21.511 1.00 86.62 285 GLN A O 1
ATOM 2248 N N . LEU A 1 286 ? 5.526 -11.979 -21.090 1.00 87.44 286 LEU A N 1
ATOM 2249 C CA . LEU A 1 286 ? 5.525 -10.927 -22.102 1.00 87.44 286 LEU A CA 1
ATOM 2250 C C . LEU A 1 286 ? 6.026 -11.422 -23.459 1.00 87.44 286 LEU A C 1
ATOM 2252 O O . LEU A 1 286 ? 6.919 -12.278 -23.527 1.00 87.44 286 LEU A O 1
ATOM 2256 N N . SER A 1 287 ? 5.496 -10.812 -24.523 1.00 90.00 287 SER A N 1
ATOM 2257 C CA . SER A 1 287 ? 5.987 -10.975 -25.893 1.00 90.00 287 SER A CA 1
ATOM 2258 C C . SER A 1 287 ? 7.457 -10.546 -26.016 1.00 90.00 287 SER A C 1
ATOM 2260 O O . SER A 1 287 ? 7.989 -9.810 -25.179 1.00 90.00 287 SER A O 1
ATOM 2262 N N . VAL A 1 288 ? 8.135 -11.008 -27.070 1.00 91.06 288 VAL A N 1
ATOM 2263 C CA . VAL A 1 288 ? 9.535 -10.627 -27.335 1.00 91.06 288 VAL A CA 1
ATOM 2264 C C . VAL A 1 288 ? 9.663 -9.112 -27.508 1.00 91.06 288 VAL A C 1
ATOM 2266 O O . VAL A 1 288 ? 10.565 -8.513 -26.926 1.00 91.06 288 VAL A O 1
ATOM 2269 N N . ASP A 1 289 ? 8.728 -8.498 -28.230 1.00 91.62 289 ASP A N 1
ATOM 2270 C CA . ASP A 1 289 ? 8.717 -7.056 -28.483 1.00 91.62 289 ASP A CA 1
ATOM 2271 C C . ASP A 1 289 ? 8.517 -6.264 -27.181 1.00 91.62 289 ASP A C 1
ATOM 2273 O O . ASP A 1 289 ? 9.238 -5.300 -26.921 1.00 91.62 289 ASP A O 1
ATOM 2277 N N . HIS A 1 290 ? 7.616 -6.716 -26.298 1.00 90.38 290 HIS A N 1
ATOM 2278 C CA . HIS A 1 290 ? 7.426 -6.094 -24.983 1.00 90.38 290 HIS A CA 1
ATOM 2279 C C . HIS A 1 290 ? 8.674 -6.222 -24.116 1.00 90.38 290 HIS A C 1
ATOM 2281 O O . HIS A 1 290 ? 9.080 -5.242 -23.496 1.00 90.38 290 HIS A O 1
ATOM 2287 N N . ARG A 1 291 ? 9.350 -7.377 -24.120 1.00 91.19 291 ARG A N 1
ATOM 2288 C CA . ARG A 1 291 ? 10.619 -7.549 -23.392 1.00 91.19 291 ARG A CA 1
ATOM 2289 C C . ARG A 1 291 ? 11.711 -6.606 -23.900 1.00 91.19 291 ARG A C 1
ATOM 2291 O O . ARG A 1 291 ? 12.379 -5.981 -23.085 1.00 91.19 291 ARG A O 1
ATOM 2298 N N . GLN A 1 292 ? 11.862 -6.455 -25.215 1.00 93.12 292 GLN A N 1
ATOM 2299 C CA . GLN A 1 292 ? 12.836 -5.522 -25.798 1.00 93.12 292 GLN A CA 1
ATOM 2300 C C . GLN A 1 292 ? 12.513 -4.060 -25.462 1.00 93.12 292 GLN A C 1
ATOM 2302 O O . GLN A 1 292 ? 13.417 -3.282 -25.145 1.00 93.12 292 GLN A O 1
ATOM 2307 N N . SER A 1 293 ? 11.229 -3.692 -25.491 1.00 92.31 293 SER A N 1
ATOM 2308 C CA . SER A 1 293 ? 10.773 -2.366 -25.068 1.00 92.31 293 SER A CA 1
ATOM 2309 C C . SER A 1 293 ? 11.086 -2.121 -23.591 1.00 92.31 293 SER A C 1
ATOM 2311 O O . SER A 1 293 ? 11.639 -1.077 -23.256 1.00 92.31 293 SER A O 1
ATOM 2313 N N . LEU A 1 294 ? 10.801 -3.089 -22.710 1.00 93.12 294 LEU A N 1
ATOM 2314 C CA . LEU A 1 294 ? 11.131 -2.995 -21.285 1.00 93.12 294 LEU A CA 1
ATOM 2315 C C . LEU A 1 294 ? 12.627 -2.812 -21.049 1.00 93.12 294 LEU A C 1
ATOM 2317 O O . LEU A 1 294 ? 13.003 -1.936 -20.279 1.00 93.12 294 LEU A O 1
ATOM 2321 N N . ASP A 1 295 ? 13.470 -3.600 -21.717 1.00 94.12 295 ASP A N 1
ATOM 2322 C CA . ASP A 1 295 ? 14.926 -3.503 -21.577 1.00 94.12 295 ASP A CA 1
ATOM 2323 C C . ASP A 1 295 ? 15.441 -2.123 -22.000 1.00 94.12 295 ASP A C 1
ATOM 2325 O O . ASP A 1 295 ? 16.254 -1.521 -21.303 1.00 94.12 295 ASP A O 1
ATOM 2329 N N . SER A 1 296 ? 14.911 -1.587 -23.101 1.00 94.25 296 SER A N 1
ATOM 2330 C CA . SER A 1 296 ? 15.270 -0.250 -23.584 1.00 94.25 296 SER A CA 1
ATOM 2331 C C . SER A 1 296 ? 14.861 0.845 -22.591 1.00 94.25 2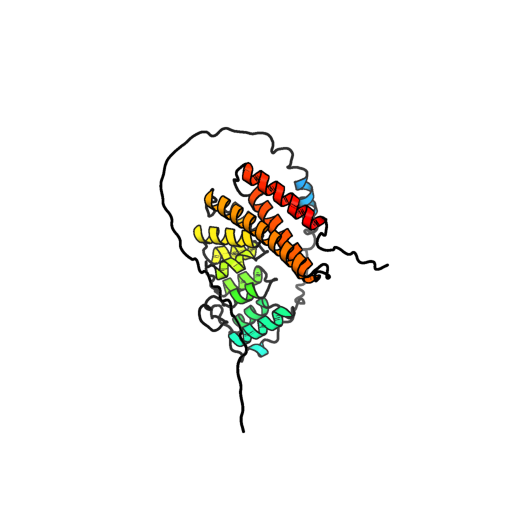96 SER A C 1
ATOM 2333 O O . SER A 1 296 ? 15.627 1.775 -22.348 1.00 94.25 296 SER A O 1
ATOM 2335 N N . GL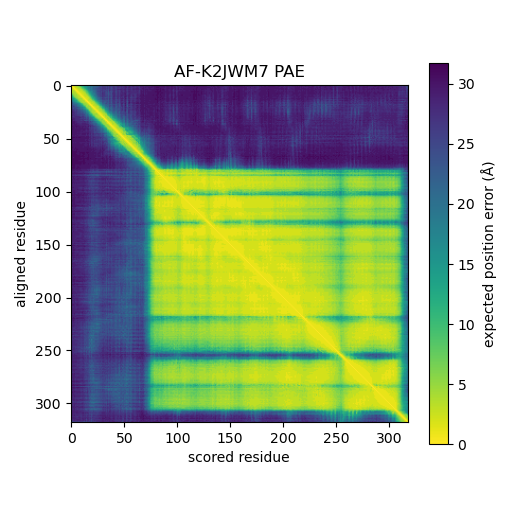N A 1 297 ? 13.666 0.736 -22.000 1.00 94.31 297 GLN A N 1
ATOM 2336 C CA . GLN A 1 297 ? 13.169 1.701 -21.014 1.00 94.31 297 GLN A CA 1
ATOM 2337 C C . GLN A 1 297 ? 13.907 1.600 -19.676 1.00 94.31 297 GLN A C 1
ATOM 2339 O O . GLN A 1 297 ? 14.178 2.626 -19.058 1.00 94.31 297 GLN A O 1
ATOM 2344 N N . LEU A 1 298 ? 14.259 0.389 -19.237 1.00 93.94 298 LEU A N 1
ATOM 2345 C CA . LEU A 1 298 ? 15.059 0.172 -18.033 1.00 93.94 298 LEU A CA 1
ATOM 2346 C C . LEU A 1 298 ? 16.412 0.872 -18.143 1.00 93.94 298 LEU A C 1
ATOM 2348 O O . LEU A 1 298 ? 16.716 1.695 -17.287 1.00 93.94 298 LEU A O 1
ATOM 2352 N N . ILE A 1 299 ? 17.148 0.635 -19.234 1.00 94.44 299 ILE A N 1
ATOM 2353 C CA . ILE A 1 299 ? 18.445 1.283 -19.480 1.00 94.44 299 ILE A CA 1
ATOM 2354 C C . ILE A 1 299 ? 18.292 2.808 -19.467 1.00 94.44 299 ILE A C 1
ATOM 2356 O O . ILE A 1 299 ? 19.031 3.498 -18.777 1.00 94.44 299 ILE A O 1
ATOM 2360 N N . ALA A 1 300 ? 17.287 3.345 -20.167 1.00 92.31 300 ALA A N 1
ATOM 2361 C CA . ALA A 1 300 ? 17.070 4.789 -20.221 1.00 92.31 300 ALA A CA 1
ATOM 2362 C C . ALA A 1 300 ? 16.757 5.411 -18.844 1.00 92.31 300 ALA A C 1
ATOM 2364 O O . ALA A 1 300 ? 17.187 6.529 -18.558 1.00 92.31 300 ALA A O 1
ATOM 2365 N N . LEU A 1 301 ? 15.994 4.715 -17.995 1.00 92.19 301 LEU A N 1
ATOM 2366 C CA . LEU A 1 301 ? 15.665 5.173 -16.643 1.00 92.19 301 LEU A CA 1
ATOM 2367 C C . LEU A 1 301 ? 16.851 5.040 -15.678 1.00 92.19 301 LEU A C 1
ATOM 2369 O O . LEU A 1 301 ? 17.044 5.924 -14.844 1.00 92.19 301 LEU A O 1
ATOM 2373 N N . GLU A 1 302 ? 17.635 3.968 -15.793 1.00 93.38 302 GLU A N 1
ATOM 2374 C CA . GLU A 1 302 ? 18.864 3.748 -15.022 1.00 93.38 302 GLU A CA 1
ATOM 2375 C C . GLU A 1 302 ? 19.915 4.813 -15.369 1.00 93.38 302 GLU A C 1
ATOM 2377 O O . GLU A 1 302 ? 20.394 5.502 -14.469 1.00 93.38 302 GLU A O 1
ATOM 2382 N N . ASP A 1 303 ? 20.156 5.073 -16.658 1.00 90.19 303 ASP A N 1
ATOM 2383 C CA . ASP A 1 303 ? 21.041 6.147 -17.132 1.00 90.19 303 ASP A CA 1
ATOM 2384 C C . ASP A 1 303 ? 20.594 7.525 -16.607 1.00 90.19 303 ASP A C 1
ATOM 2386 O O . ASP A 1 303 ? 21.409 8.365 -16.207 1.00 90.19 303 ASP A O 1
ATOM 2390 N N . LEU A 1 304 ? 19.281 7.785 -16.584 1.00 86.56 304 LEU A N 1
ATOM 2391 C CA . LEU A 1 304 ? 18.723 9.034 -16.062 1.00 86.56 304 LEU A CA 1
ATOM 2392 C C . LEU A 1 304 ? 18.937 9.177 -14.546 1.00 86.56 304 LEU A C 1
ATOM 2394 O O . LEU A 1 304 ? 19.163 10.288 -14.061 1.00 86.56 304 LEU A O 1
ATOM 2398 N N . LEU A 1 305 ? 18.868 8.071 -13.802 1.00 87.50 305 LEU A N 1
ATOM 2399 C CA . LEU A 1 305 ? 19.116 8.046 -12.362 1.00 87.50 305 LEU A CA 1
ATOM 2400 C C . LEU A 1 305 ? 20.610 8.240 -12.049 1.00 87.50 305 LEU A C 1
ATOM 2402 O O . LEU A 1 305 ? 20.942 9.036 -11.170 1.00 87.50 305 LEU A O 1
ATOM 2406 N N . GLU A 1 306 ? 21.497 7.559 -12.780 1.00 87.44 306 GLU A N 1
ATOM 2407 C CA . GLU A 1 306 ? 22.955 7.592 -12.586 1.00 87.44 306 GLU A CA 1
ATOM 2408 C C . GLU A 1 306 ? 23.595 8.909 -13.015 1.00 87.44 306 GLU A C 1
ATOM 2410 O O . GLU A 1 306 ? 24.460 9.437 -12.317 1.00 87.44 306 GLU A O 1
ATOM 2415 N N . SER A 1 307 ? 23.158 9.473 -14.144 1.00 79.88 307 SER A N 1
ATOM 2416 C CA . SER A 1 307 ? 23.702 10.732 -14.670 1.00 79.88 307 SER A CA 1
ATOM 2417 C C . SER A 1 307 ? 23.446 11.931 -13.759 1.00 79.88 307 SER A C 1
ATOM 2419 O O . SER A 1 307 ? 23.926 13.028 -14.049 1.00 79.88 307 SER A O 1
ATOM 2421 N N . GLY A 1 308 ? 22.656 11.757 -12.691 1.00 67.88 308 GLY A N 1
ATOM 2422 C CA . GLY A 1 308 ? 22.225 12.849 -11.834 1.00 67.88 308 GLY A CA 1
ATOM 2423 C C . GLY A 1 308 ? 21.592 13.963 -12.658 1.00 67.88 308 GLY A C 1
ATOM 2424 O O . GLY A 1 308 ? 21.699 15.116 -12.255 1.00 67.88 308 GLY A O 1
ATOM 2425 N N . GLY A 1 309 ? 20.963 13.637 -13.806 1.00 58.09 309 GLY A N 1
ATOM 2426 C CA . GLY A 1 309 ? 20.524 14.544 -14.885 1.00 58.09 309 GLY A CA 1
ATOM 2427 C C . GLY A 1 309 ? 19.528 15.642 -14.482 1.00 58.09 309 GLY A C 1
ATOM 2428 O O . GLY A 1 309 ? 18.933 16.312 -15.325 1.00 58.09 309 GLY A O 1
ATOM 2429 N N . PHE A 1 310 ? 19.354 15.831 -13.181 1.00 59.97 310 PHE A N 1
ATOM 2430 C CA . PHE A 1 310 ? 18.579 16.840 -12.490 1.00 59.97 310 PHE A CA 1
ATOM 2431 C C . PHE A 1 310 ? 19.443 17.944 -11.854 1.00 59.97 310 PHE A C 1
ATOM 2433 O O . PHE A 1 310 ? 18.907 18.985 -11.476 1.00 59.97 310 PHE A O 1
ATOM 2440 N N . GLU A 1 311 ? 20.759 17.750 -11.758 1.00 49.00 311 GLU A N 1
ATOM 2441 C CA . GLU A 1 311 ? 21.738 18.742 -11.319 1.00 49.00 311 GLU A CA 1
ATOM 2442 C C . GLU A 1 311 ? 22.583 19.193 -12.512 1.00 49.00 311 GLU A C 1
ATOM 2444 O O . GLU A 1 311 ? 23.731 18.802 -12.685 1.00 49.00 311 GLU A O 1
ATOM 2449 N N . ARG A 1 312 ? 22.043 20.089 -13.344 1.00 45.19 312 ARG A N 1
ATOM 2450 C CA . ARG A 1 312 ? 22.935 21.019 -14.045 1.00 45.19 312 ARG A CA 1
ATOM 2451 C C . ARG A 1 312 ? 23.316 22.127 -13.070 1.00 45.19 312 ARG A C 1
ATOM 2453 O O . ARG A 1 312 ? 22.719 23.201 -13.057 1.00 45.19 312 ARG A O 1
ATOM 2460 N N . THR A 1 313 ? 24.288 21.840 -12.212 1.00 45.06 313 THR A N 1
ATOM 2461 C CA . THR A 1 313 ? 25.160 22.876 -11.661 1.00 45.06 313 THR A CA 1
ATOM 2462 C C . THR A 1 313 ? 26.027 23.367 -12.800 1.00 45.06 313 THR A C 1
ATOM 2464 O O . THR A 1 313 ? 26.963 22.677 -13.157 1.00 45.06 313 THR A O 1
ATOM 2467 N N . ASP A 1 314 ? 25.683 24.509 -13.381 1.00 45.81 314 ASP A N 1
ATOM 2468 C CA . ASP A 1 314 ? 26.642 25.367 -14.070 1.00 45.81 314 ASP A CA 1
ATOM 2469 C C . ASP A 1 314 ? 26.057 26.774 -14.115 1.00 45.81 314 ASP A C 1
ATOM 2471 O O . ASP A 1 314 ? 25.253 27.100 -14.983 1.00 45.81 314 ASP A O 1
ATOM 2475 N N . LEU A 1 315 ? 26.445 27.584 -13.134 1.00 41.62 315 LEU A N 1
ATOM 2476 C CA . LEU A 1 315 ? 26.859 28.963 -13.366 1.00 41.62 315 LEU A CA 1
ATOM 2477 C C . LEU A 1 315 ? 27.919 29.277 -12.306 1.00 41.62 315 LEU A C 1
ATOM 2479 O O . LEU A 1 315 ? 27.654 29.962 -11.317 1.00 41.62 315 LEU A O 1
ATOM 2483 N N . ASP A 1 316 ? 29.124 28.752 -12.533 1.00 42.19 316 ASP A N 1
ATOM 2484 C CA . ASP A 1 316 ? 30.318 29.546 -12.271 1.00 42.19 316 ASP A CA 1
ATOM 2485 C C . ASP A 1 316 ? 30.191 30.803 -13.141 1.00 42.19 316 ASP A C 1
ATOM 2487 O O . ASP A 1 316 ? 30.342 30.773 -14.362 1.00 42.19 316 ASP A O 1
ATOM 2491 N N . THR A 1 317 ? 29.775 31.901 -12.516 1.00 42.88 317 THR A N 1
ATOM 2492 C CA . THR A 1 317 ? 29.883 33.238 -13.093 1.00 42.88 317 THR A CA 1
ATOM 2493 C C . THR A 1 317 ? 31.345 33.666 -13.020 1.00 42.88 317 THR A C 1
ATOM 2495 O O . THR A 1 317 ? 31.801 34.070 -11.948 1.00 42.88 317 THR A O 1
ATOM 2498 N N . GLU A 1 318 ? 32.054 33.568 -14.145 1.00 42.94 318 GLU A N 1
ATOM 2499 C CA . GLU A 1 318 ? 33.125 34.519 -14.484 1.00 42.94 318 GLU A CA 1
ATOM 2500 C C . GLU A 1 318 ? 32.531 35.866 -14.922 1.00 42.94 318 GLU A C 1
ATOM 2502 O O . GLU A 1 318 ? 31.493 35.868 -15.629 1.00 42.94 318 GLU A O 1
#

Mean predicted aligned error: 14.39 Å

Solvent-accessible surface area (backbone atoms only — not comparable to full-atom values): 19974 Å² total; per-residue (Å²): 136,83,90,84,87,88,84,87,90,82,86,83,85,90,84,82,89,82,88,86,87,84,88,84,87,87,91,85,92,85,89,82,90,84,80,91,75,89,85,82,89,83,74,88,79,72,68,69,73,65,56,58,64,62,58,66,70,67,67,78,75,80,81,86,88,80,86,85,80,90,75,89,75,79,74,69,81,75,68,74,62,77,82,47,73,87,50,53,53,48,53,46,51,54,50,51,56,58,35,41,80,64,75,72,63,66,52,48,63,50,51,51,53,32,35,76,74,63,76,39,60,53,61,53,47,29,47,84,64,86,94,23,71,73,36,14,53,62,50,46,26,64,73,59,27,94,78,67,45,52,69,57,54,50,48,42,48,75,69,61,41,79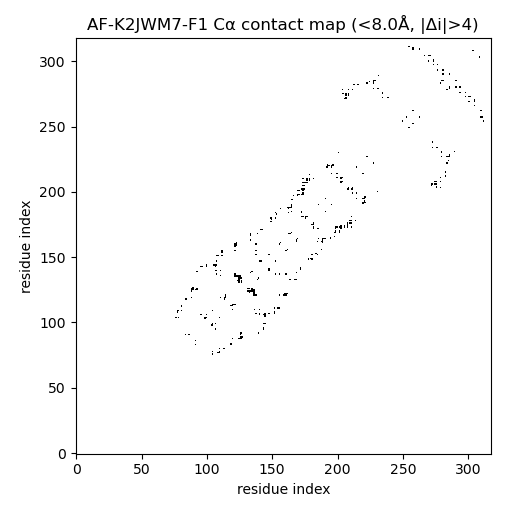,55,65,75,42,75,74,46,33,56,47,51,22,64,47,81,52,49,67,43,35,48,54,51,43,63,70,27,60,57,47,42,70,52,47,49,54,30,46,54,38,11,47,75,60,35,32,60,69,49,38,53,51,51,62,71,68,52,70,52,85,87,48,67,67,58,50,50,48,55,51,51,56,50,53,53,53,49,53,51,50,55,51,52,50,53,52,48,50,68,72,57,44,93,53,80,68,52,69,67,58,50,53,52,49,52,52,51,49,53,40,49,47,46,36,52,50,48,50,67,74,76,44,94,64,55,73,69,54,50,54,51,46,53,55,50,45,52,55,50,49,53,50,61,73,64,46,76,76,65,81,84,76,78,85,79,127

pLDDT: mean 75.04, std 26.56, range [23.53, 98.38]

Secondary structure (DSSP, 8-state):
----------------------------------------SSSTTSTTTHHHHHHHHSSSSSS-----------------GGGTTTS-HHHHHHHHHHHHTTT-S-HHHHHHHHHHTTSS-TTS--S-STT-TT--HHHHHHHH-TT--HHHHHHHHHTT-----SHHHHHHHTT-S-HHHHHHHHHHHT--HHHHHHHHHHHHHTT-HHHHHHHHHH--S---HHHHHHHHHHHHHHHHHHHHHHHHHHHHHTTS---HHHHHHHHHHHHHHHHHHHHHHHHS---HHHHHHHHHHHHHHHHHHHTTTT--------

Organism: NCBI:txid740709

Foldseek 3Di:
DDDDDDDDDDDDDDDDDDDDDDDDDDDDDDDDDDDDDDDDDDPPPPPPPVVVVVVVVPPPPPPDDDDDDPPPPPPPPQPPLVVQQPDQLLRVLVVLQVCLVVVNHQLLSSLLVCCVVPSDDQQCFSDDDPPRSQNGSLLSNLVRPLPDDLVSLVSSVVSPHAAALDPSRLLSLLQNLPLSSSVVRCVRNVDAQVSLLVSLLNVLQNLSLVNNVVSLVVVRYDQDPVSLVVLLVVLVVLLVVLVVVVVVVCVVCPPPQDPVVNLVVNLVSLVSSLSSLVCSQPRHDDDPVSNVVSVVSNVVSVCCNVVSVNDPPDDPPD

Sequence (318 aa):
MKSSNKFLLITGLLIGGFSFLKIFFPLRVDDSVWAVKTVDKKVQQLSETDKKLVQQQSIVVTKTITDGSVDASNSQQVANLNIYESLTYQEILTRLAKSASRDEIDISAVLLALIENGTLDVNTPMRQGAQSSHYTPLYVALVLDDDITTEQIQSFIKMGAYIEANSMWTRQLAKLQDVVAAELLIDAAGYGPEQTEELLQAVFQQANVNLFNRLVEKGDFIIDSNFSEKLFSDSMMAIEYEADYNRLTIASTGNAKVDSKLNTLRQYRIQTRIAQLQLLKQNLQLSVDHRQSLDSQLIALEDLLESGGFERTDLDTE

Radius of gyration: 26.93 Å; Cα contacts (8 Å, |Δi|>4): 227; chains: 1; bounding box: 56×99×65 Å